Protein AF-0000000078279449 (afdb_homodimer)

Structure (mmCIF, N/CA/C/O backbone):
data_AF-0000000078279449-model_v1
#
loop_
_entity.id
_entity.type
_entity.pdbx_description
1 polymer EVM019
#
loop_
_atom_site.group_PDB
_atom_site.id
_atom_site.type_symbol
_atom_site.label_atom_id
_atom_site.label_alt_id
_atom_site.label_comp_id
_atom_site.label_asym_id
_atom_site.label_entity_id
_atom_site.label_seq_id
_atom_site.pdbx_PDB_ins_code
_atom_site.Cartn_x
_atom_site.Cartn_y
_atom_site.Cartn_z
_atom_site.occupancy
_atom_site.B_iso_or_equiv
_atom_site.auth_seq_id
_atom_site.auth_comp_id
_atom_site.auth_asym_id
_atom_site.auth_atom_id
_atom_site.pdbx_PDB_model_num
ATOM 1 N N . MET A 1 1 ? -9.594 6.34 3.16 1 90.38 1 MET A N 1
ATOM 2 C CA . MET A 1 1 ? -8.469 7.188 3.531 1 90.38 1 MET A CA 1
ATOM 3 C C . MET A 1 1 ? -7.152 6.426 3.408 1 90.38 1 MET A C 1
ATOM 5 O O . MET A 1 1 ? -6.234 6.867 2.717 1 90.38 1 MET A O 1
ATOM 9 N N . ARG A 1 2 ? -7.039 5.145 3.857 1 94.5 2 ARG A N 1
ATOM 10 C CA . ARG A 1 2 ? -5.801 4.371 3.816 1 94.5 2 ARG A CA 1
ATOM 11 C C . ARG A 1 2 ? -5.328 4.176 2.381 1 94.5 2 ARG A C 1
ATOM 13 O O . ARG A 1 2 ? -4.18 4.484 2.053 1 94.5 2 ARG A O 1
ATOM 20 N N . THR A 1 3 ? -6.227 3.746 1.531 1 95.19 3 THR A N 1
ATOM 21 C CA . THR A 1 3 ? -5.902 3.471 0.136 1 95.19 3 THR A CA 1
ATOM 22 C C . THR A 1 3 ? -5.41 4.734 -0.566 1 95.19 3 THR A C 1
ATOM 24 O O . THR A 1 3 ? -4.406 4.703 -1.278 1 95.19 3 THR A O 1
ATOM 27 N N . LEU A 1 4 ? -6.082 5.789 -0.316 1 95.06 4 LEU A N 1
ATOM 28 C CA . LEU A 1 4 ? -5.695 7.062 -0.913 1 95.06 4 LEU A CA 1
ATOM 29 C C . LEU A 1 4 ? -4.289 7.465 -0.479 1 95.06 4 LEU A C 1
ATOM 31 O O . LEU A 1 4 ? -3.467 7.855 -1.311 1 95.06 4 LEU A O 1
ATOM 35 N N . LEU A 1 5 ? -4.016 7.352 0.776 1 97.44 5 LEU A N 1
ATOM 36 C CA . LEU A 1 5 ? -2.723 7.766 1.312 1 97.44 5 LEU A CA 1
ATOM 37 C C . LEU A 1 5 ? -1.608 6.859 0.799 1 97.44 5 LEU A C 1
ATOM 39 O O . LEU A 1 5 ? -0.512 7.328 0.488 1 97.44 5 LEU A O 1
ATOM 43 N N . ILE A 1 6 ? -1.837 5.551 0.726 1 97.94 6 ILE A N 1
ATOM 44 C CA . ILE A 1 6 ? -0.864 4.617 0.17 1 97.94 6 ILE A CA 1
ATOM 45 C C . ILE A 1 6 ? -0.52 5.02 -1.262 1 97.94 6 ILE A C 1
ATOM 47 O O . ILE A 1 6 ? 0.655 5.172 -1.605 1 97.94 6 ILE A O 1
ATOM 51 N N . ARG A 1 7 ? -1.502 5.22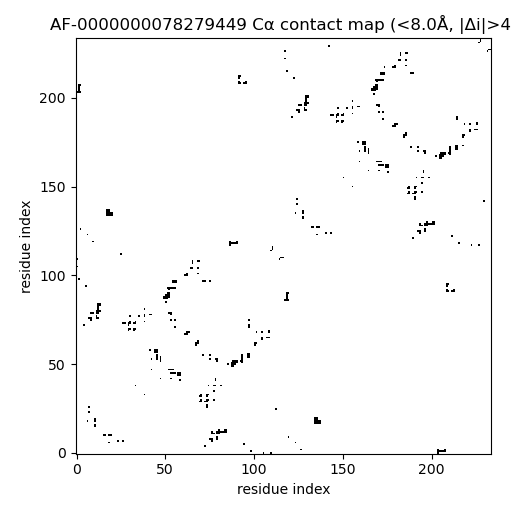7 -2.068 1 96.88 7 ARG A N 1
ATOM 52 C CA . ARG A 1 7 ? -1.299 5.594 -3.465 1 96.88 7 ARG A CA 1
ATOM 53 C C . ARG A 1 7 ? -0.534 6.91 -3.578 1 96.88 7 ARG A C 1
ATOM 55 O O . ARG A 1 7 ? 0.376 7.035 -4.398 1 96.88 7 ARG A O 1
ATOM 62 N N . TYR A 1 8 ? -0.917 7.805 -2.746 1 97.75 8 TYR A N 1
ATOM 63 C CA . TYR A 1 8 ? -0.297 9.125 -2.768 1 97.75 8 TYR A CA 1
ATOM 64 C C . TYR A 1 8 ? 1.189 9.031 -2.441 1 97.75 8 TYR A C 1
ATOM 66 O O . TYR A 1 8 ? 2.025 9.578 -3.168 1 97.75 8 TYR A O 1
ATOM 74 N N . ILE A 1 9 ? 1.533 8.336 -1.396 1 98.25 9 ILE A N 1
ATOM 75 C CA . ILE A 1 9 ? 2.916 8.266 -0.938 1 98.25 9 ILE A CA 1
ATOM 76 C C . ILE A 1 9 ? 3.756 7.496 -1.956 1 98.25 9 ILE A C 1
ATOM 78 O O . ILE A 1 9 ? 4.891 7.883 -2.252 1 98.25 9 ILE A O 1
ATOM 82 N N . LEU A 1 10 ? 3.246 6.426 -2.508 1 97.56 10 LEU A N 1
ATOM 83 C CA . LEU A 1 10 ? 3.951 5.688 -3.551 1 97.56 10 LEU A CA 1
ATOM 84 C C . LEU A 1 10 ? 4.164 6.559 -4.785 1 97.56 10 LEU A C 1
ATOM 86 O O . LEU A 1 10 ? 5.227 6.508 -5.41 1 97.56 10 LEU A O 1
ATOM 90 N N . TRP A 1 11 ? 3.166 7.297 -5.105 1 96.69 11 TRP A N 1
ATOM 91 C CA . TRP A 1 11 ? 3.297 8.203 -6.242 1 96.69 11 TRP A CA 1
ATOM 92 C C . TRP A 1 11 ? 4.355 9.266 -5.969 1 96.69 11 TRP A C 1
ATOM 94 O O . TRP A 1 11 ? 5.137 9.609 -6.859 1 96.69 11 TRP A O 1
ATOM 104 N N . ARG A 1 12 ? 4.328 9.812 -4.793 1 97 12 ARG A N 1
ATOM 105 C CA . ARG A 1 12 ? 5.355 10.789 -4.453 1 97 12 ARG A CA 1
ATOM 106 C C . ARG A 1 12 ? 6.75 10.18 -4.555 1 97 12 ARG A C 1
ATOM 108 O O . ARG A 1 12 ? 7.719 10.883 -4.852 1 97 12 ARG A O 1
ATOM 115 N N . ASN A 1 13 ? 6.855 8.992 -4.297 1 97.12 13 ASN A N 1
ATOM 116 C CA . ASN A 1 13 ? 8.133 8.281 -4.316 1 97.12 13 ASN A CA 1
ATOM 117 C C . ASN A 1 13 ? 8.672 8.141 -5.734 1 97.12 13 ASN A C 1
ATOM 119 O O . ASN A 1 13 ? 9.859 8.367 -5.973 1 97.12 13 ASN A O 1
ATOM 123 N N . ASP A 1 14 ? 7.871 7.73 -6.629 1 93.94 14 ASP A N 1
ATOM 124 C CA . ASP A 1 14 ? 8.43 7.387 -7.93 1 93.94 14 ASP A CA 1
ATOM 125 C C . ASP A 1 14 ? 8.016 8.398 -8.992 1 93.94 14 ASP A C 1
ATOM 127 O O . ASP A 1 14 ? 8.602 8.453 -10.078 1 93.94 14 ASP A O 1
ATOM 131 N N . GLY A 1 15 ? 6.992 9.172 -8.75 1 91.62 15 GLY A N 1
ATOM 132 C CA . GLY A 1 15 ? 6.594 10.258 -9.633 1 91.62 15 GLY A CA 1
ATOM 133 C C . GLY A 1 15 ? 5.965 9.781 -10.93 1 91.62 15 GLY A C 1
ATOM 134 O O . GLY A 1 15 ? 5.961 10.508 -11.922 1 91.62 15 GLY A O 1
ATOM 135 N N . ASP A 1 16 ? 5.574 8.617 -11.031 1 91.12 16 ASP A N 1
ATOM 136 C CA . ASP A 1 16 ? 4.98 8.07 -12.25 1 91.12 16 ASP A CA 1
ATOM 137 C C . ASP A 1 16 ? 3.623 8.711 -12.531 1 91.12 16 ASP A C 1
ATOM 139 O O . ASP A 1 16 ? 2.658 8.484 -11.797 1 91.12 16 ASP A O 1
ATOM 143 N N . PRO A 1 17 ? 3.525 9.414 -13.562 1 91 17 PRO A N 1
ATOM 144 C CA . PRO A 1 17 ? 2.303 10.172 -13.836 1 91 17 PRO A CA 1
ATOM 145 C C . PRO A 1 17 ? 1.102 9.273 -14.117 1 91 17 PRO A C 1
ATOM 147 O O . PRO A 1 17 ? -0.045 9.711 -13.992 1 91 17 PRO A O 1
ATOM 150 N N . SER A 1 18 ? 1.346 8.062 -14.516 1 89.19 18 SER A N 1
ATOM 151 C CA . SER A 1 18 ? 0.252 7.152 -14.844 1 89.19 18 SER A CA 1
ATOM 152 C C . SER A 1 18 ? -0.613 6.867 -13.617 1 89.19 18 SER A C 1
ATOM 154 O O . SER A 1 18 ? -1.764 6.445 -13.75 1 89.19 18 SER A O 1
ATOM 156 N N . TYR A 1 19 ? -0.067 7.188 -12.469 1 89.75 19 TYR A N 1
ATOM 157 C CA . TYR A 1 19 ? -0.793 6.859 -11.242 1 89.75 19 TYR A CA 1
ATOM 158 C C . TYR A 1 19 ? -1.299 8.125 -10.555 1 89.75 19 TYR A C 1
ATOM 160 O O . TYR A 1 19 ? -1.789 8.07 -9.43 1 89.75 19 TYR A O 1
ATOM 168 N N . TYR A 1 20 ? -1.237 9.211 -11.203 1 90.81 20 TYR A N 1
ATOM 169 C CA . TYR A 1 20 ? -1.671 10.477 -10.617 1 90.81 20 TYR A CA 1
ATOM 170 C C . TYR A 1 20 ? -3.186 10.508 -10.453 1 90.81 20 TYR A C 1
ATOM 172 O O . TYR A 1 20 ? -3.918 9.969 -11.289 1 90.81 20 TYR A O 1
ATOM 180 N N . ASN A 1 21 ? -3.645 11.18 -9.367 1 90.69 21 ASN A N 1
ATOM 181 C CA . ASN A 1 21 ? -5.047 11.422 -9.047 1 90.69 21 ASN A CA 1
ATOM 182 C C . ASN A 1 21 ? -5.262 12.844 -8.531 1 90.69 21 ASN A C 1
ATOM 184 O O . ASN A 1 21 ? -4.445 13.359 -7.762 1 90.69 21 ASN A O 1
ATOM 188 N N . ASP A 1 22 ? -6.398 13.445 -8.906 1 91.06 22 ASP A N 1
ATOM 189 C CA . ASP A 1 22 ? -6.672 14.836 -8.562 1 91.06 22 ASP A CA 1
ATOM 190 C C . ASP A 1 22 ? -6.707 15.031 -7.051 1 91.06 22 ASP A C 1
ATOM 192 O O . ASP A 1 22 ? -6.41 16.109 -6.551 1 91.06 22 ASP A O 1
ATOM 196 N N . ASP A 1 23 ? -7.07 14.047 -6.301 1 91.69 23 ASP A N 1
ATOM 197 C CA . ASP A 1 23 ? -7.102 14.133 -4.844 1 91.69 23 ASP A CA 1
ATOM 198 C C . ASP A 1 23 ? -5.711 14.422 -4.281 1 91.69 23 ASP A C 1
ATOM 200 O O . ASP A 1 23 ? -5.578 14.93 -3.162 1 91.69 23 ASP A O 1
ATOM 204 N N . PHE A 1 24 ? -4.672 14.062 -5.047 1 96.56 24 PHE A N 1
ATOM 205 C CA . PHE A 1 24 ? -3.301 14.258 -4.586 1 96.56 24 PHE A CA 1
ATOM 206 C C . PHE A 1 24 ? -2.994 15.742 -4.414 1 96.56 24 PHE A C 1
ATOM 208 O O . PHE A 1 24 ? -2.148 16.109 -3.6 1 96.56 24 PHE A O 1
ATOM 215 N N . LYS A 1 25 ? -3.703 16.5 -5.215 1 96.12 25 LYS A N 1
ATOM 216 C CA . LYS A 1 25 ? -3.494 17.938 -5.113 1 96.12 25 LYS A CA 1
ATOM 217 C C . LYS A 1 25 ? -3.787 18.438 -3.701 1 96.12 25 LYS A C 1
ATOM 219 O O . LYS A 1 25 ? -3.059 19.281 -3.17 1 96.12 25 LYS A O 1
ATOM 224 N N . LYS A 1 26 ? -4.824 17.984 -3.129 1 96.19 26 LYS A N 1
ATOM 225 C CA . LYS A 1 26 ? -5.18 18.359 -1.767 1 96.19 26 LYS A CA 1
ATOM 226 C C . LYS A 1 26 ? -4.113 17.922 -0.771 1 96.19 26 LYS A C 1
ATOM 228 O O . LYS A 1 26 ? -3.754 18.672 0.139 1 96.19 26 LYS A O 1
ATOM 233 N N . LEU A 1 27 ? -3.631 16.719 -0.952 1 97.81 27 LEU A N 1
ATOM 234 C CA . LEU A 1 27 ? -2.623 16.188 -0.047 1 97.81 27 LEU A CA 1
ATOM 235 C C . LEU A 1 27 ? -1.296 16.922 -0.207 1 97.81 27 LEU A C 1
ATOM 237 O O . LEU A 1 27 ? -0.566 17.109 0.768 1 97.81 27 LEU A O 1
ATOM 241 N N . MET A 1 28 ? -1.026 17.375 -1.384 1 97.62 28 MET A N 1
ATOM 242 C CA . MET A 1 28 ? 0.213 18.094 -1.663 1 97.62 28 MET A CA 1
ATOM 243 C C . MET A 1 28 ? 0.252 19.422 -0.91 1 97.62 28 MET A C 1
ATOM 245 O O . MET A 1 28 ? 1.329 19.938 -0.627 1 97.62 28 MET A O 1
ATOM 249 N N . LEU A 1 29 ? -0.899 19.922 -0.589 1 97.56 29 LEU A N 1
ATOM 250 C CA . LEU A 1 29 ? -0.955 21.172 0.172 1 97.56 29 LEU A CA 1
ATOM 251 C C . LEU A 1 29 ? -0.352 20.984 1.561 1 97.56 29 LEU A C 1
ATOM 253 O O . LEU A 1 29 ? 0.105 21.953 2.176 1 97.56 29 LEU A O 1
ATOM 257 N N . PHE A 1 30 ? -0.335 19.812 2.098 1 97.88 30 PHE A N 1
ATOM 258 C CA . PHE A 1 30 ? 0.238 19.531 3.408 1 97.88 30 PHE A CA 1
ATOM 259 C C . PHE A 1 30 ? 1.737 19.797 3.414 1 97.88 30 PHE A C 1
ATOM 261 O O . PHE A 1 30 ? 2.346 19.938 4.477 1 97.88 30 PHE A O 1
ATOM 268 N N . ASP A 1 31 ? 2.391 19.844 2.262 1 97 31 ASP A N 1
ATOM 269 C CA . ASP A 1 31 ? 3.834 20.031 2.16 1 97 31 ASP A CA 1
ATOM 270 C C . ASP A 1 31 ? 4.27 21.312 2.859 1 97 31 ASP A C 1
ATOM 272 O O . ASP A 1 31 ? 5.418 21.438 3.299 1 97 31 ASP A O 1
ATOM 276 N N . GLU A 1 32 ? 3.389 22.203 2.895 1 96.56 32 GLU A N 1
ATOM 277 C CA . GLU A 1 32 ? 3.717 23.484 3.5 1 96.56 32 GLU A CA 1
ATOM 278 C C . GLU A 1 32 ? 3.971 23.344 4.996 1 96.56 32 GLU A C 1
ATOM 280 O O . GLU A 1 32 ? 4.594 24.219 5.613 1 96.56 32 GLU A O 1
ATOM 285 N N . LEU A 1 33 ? 3.5 22.312 5.594 1 96.19 33 LEU A N 1
ATOM 286 C CA . LEU A 1 33 ? 3.627 22.094 7.031 1 96.19 33 LEU A CA 1
ATOM 287 C C . LEU A 1 33 ? 5.023 21.594 7.383 1 96.19 33 LEU A C 1
ATOM 289 O O . LEU A 1 33 ? 5.395 21.547 8.555 1 96.19 33 LEU A O 1
ATOM 293 N N . VAL A 1 34 ? 5.777 21.156 6.414 1 95.44 34 VAL A N 1
ATOM 294 C CA . VAL A 1 34 ? 7.117 20.625 6.617 1 95.44 34 VAL A CA 1
ATOM 295 C C . VAL A 1 34 ? 8.109 21.344 5.703 1 95.44 34 VAL A C 1
ATOM 297 O O . VAL A 1 34 ? 7.953 21.328 4.48 1 95.44 34 VAL A O 1
ATOM 300 N N . ASP A 1 35 ? 9.094 21.828 6.312 1 92.31 35 ASP A N 1
ATOM 301 C CA . ASP A 1 35 ? 10.109 22.531 5.531 1 92.31 35 ASP A CA 1
ATOM 302 C C . ASP A 1 35 ? 10.984 21.547 4.758 1 92.31 35 ASP A C 1
ATOM 304 O O . ASP A 1 35 ? 11.477 20.578 5.328 1 92.31 35 ASP A O 1
ATOM 308 N N . ASP A 1 36 ? 11.242 21.797 3.492 1 86.06 36 ASP A N 1
ATOM 309 C CA . ASP A 1 36 ? 12.031 20.906 2.637 1 86.06 36 ASP A CA 1
ATOM 310 C C . ASP A 1 36 ? 13.469 20.797 3.145 1 86.06 36 ASP A C 1
ATOM 312 O O . ASP A 1 36 ? 14.102 19.75 3.006 1 86.06 36 ASP A O 1
ATOM 316 N N . ASP A 1 37 ? 13.961 21.797 3.693 1 85.38 37 ASP A N 1
ATOM 317 C CA . ASP A 1 37 ? 15.336 21.812 4.188 1 85.38 37 ASP A CA 1
ATOM 318 C C . ASP A 1 37 ? 15.5 20.859 5.375 1 85.38 37 ASP A C 1
ATOM 320 O O . ASP A 1 37 ? 16.625 20.453 5.703 1 85.38 37 ASP A O 1
ATOM 324 N N . ASP A 1 38 ? 14.367 20.516 5.863 1 88.94 38 ASP A N 1
ATOM 325 C CA . ASP A 1 38 ? 14.422 19.688 7.07 1 88.94 38 ASP A CA 1
ATOM 326 C C . ASP A 1 38 ? 14.336 18.203 6.727 1 88.94 38 ASP A C 1
ATOM 328 O O . ASP A 1 38 ? 14.539 17.344 7.59 1 88.94 38 ASP A O 1
ATOM 332 N N . VAL A 1 39 ? 14.031 17.906 5.484 1 89.44 39 VAL A N 1
ATOM 333 C CA . VAL A 1 39 ? 13.75 16.516 5.117 1 89.44 39 VAL A CA 1
ATOM 334 C C . VAL A 1 39 ? 15 15.672 5.328 1 89.44 39 VAL A C 1
ATOM 336 O O . VAL A 1 39 ? 14.914 14.562 5.863 1 89.44 39 VAL A O 1
ATOM 339 N N . TYR A 1 40 ? 16.172 16.219 4.992 1 89.19 40 TYR A N 1
ATOM 340 C CA . TYR A 1 40 ? 17.422 15.5 5.195 1 89.19 40 TYR A CA 1
ATOM 341 C C . TYR A 1 40 ? 17.656 15.211 6.676 1 89.19 40 TYR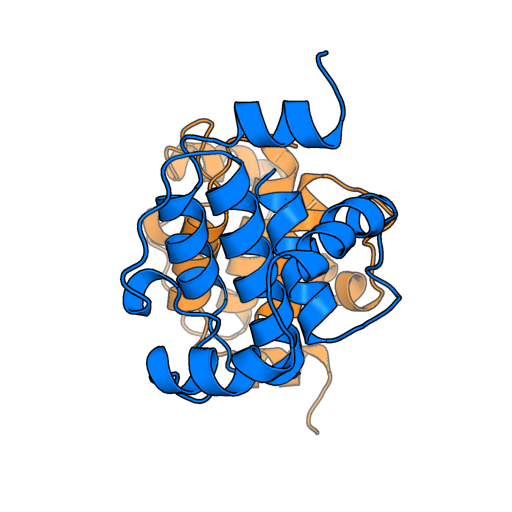 A C 1
ATOM 343 O O . TYR A 1 40 ? 18.078 14.117 7.043 1 89.19 40 TYR A O 1
ATOM 351 N N . THR A 1 41 ? 17.375 16.219 7.465 1 92.31 41 THR A N 1
ATOM 352 C CA . THR A 1 41 ? 17.516 16.047 8.906 1 92.31 41 THR A CA 1
ATOM 353 C C . THR A 1 41 ? 16.547 14.977 9.414 1 92.31 41 THR A C 1
ATOM 355 O O . THR A 1 41 ? 16.922 14.164 10.266 1 92.31 41 THR A O 1
ATOM 358 N N . LEU A 1 42 ? 15.336 14.953 8.961 1 92.44 42 LEU A N 1
ATOM 359 C CA . LEU A 1 42 ? 14.336 13.969 9.359 1 92.44 42 LEU A CA 1
ATOM 360 C C . LEU A 1 42 ? 14.781 12.562 8.977 1 92.44 42 LEU A C 1
ATOM 362 O O . LEU A 1 42 ? 14.633 11.625 9.766 1 92.44 42 LEU A O 1
ATOM 366 N N . ILE A 1 43 ? 15.336 12.398 7.809 1 92.69 43 ILE A N 1
ATOM 367 C CA . ILE A 1 43 ? 15.82 11.102 7.34 1 92.69 43 ILE A CA 1
ATOM 368 C C . ILE A 1 43 ? 16.922 10.602 8.266 1 92.69 43 ILE A C 1
ATOM 370 O O . ILE A 1 43 ? 16.938 9.43 8.656 1 92.69 43 ILE A O 1
ATOM 374 N N . LYS A 1 44 ? 17.844 11.5 8.602 1 92.06 44 LYS A N 1
ATOM 375 C CA . LYS A 1 44 ? 18.938 11.141 9.516 1 92.06 44 LYS A CA 1
ATOM 376 C C . LYS A 1 44 ? 18.391 10.727 10.875 1 92.06 44 LYS A C 1
ATOM 378 O O . LYS A 1 44 ? 18.859 9.758 11.469 1 92.06 44 LYS A O 1
ATOM 383 N N . LYS A 1 45 ? 17.453 11.367 11.32 1 93.69 45 LYS A N 1
ATOM 384 C CA . LYS A 1 45 ? 16.844 11.086 12.625 1 93.69 45 LYS A CA 1
ATOM 385 C C . LYS A 1 45 ? 16.156 9.719 12.625 1 93.69 45 LYS A C 1
ATOM 387 O O . LYS A 1 45 ? 16.125 9.039 13.648 1 93.69 45 LYS A O 1
ATOM 392 N N . MET A 1 46 ? 15.617 9.328 11.516 1 94.25 46 MET A N 1
ATOM 393 C CA . MET A 1 46 ? 14.891 8.07 11.422 1 94.25 46 MET A CA 1
ATOM 394 C C . MET A 1 46 ? 15.852 6.895 11.297 1 94.25 46 MET A C 1
ATOM 396 O O . MET A 1 46 ? 15.445 5.738 11.422 1 94.25 46 MET A O 1
ATOM 400 N N . ARG A 1 47 ? 17.141 7.16 11.016 1 93.44 47 ARG A N 1
ATOM 401 C CA . ARG A 1 47 ? 18.156 6.121 10.898 1 93.44 47 ARG A CA 1
ATOM 402 C C . ARG A 1 47 ? 17.703 5.016 9.953 1 93.44 47 ARG A C 1
ATOM 404 O O . ARG A 1 47 ? 17.734 3.834 10.312 1 93.44 47 ARG A O 1
ATOM 411 N N . MET A 1 48 ? 17.234 5.434 8.82 1 90.5 48 MET A N 1
ATOM 412 C CA . MET A 1 48 ? 16.672 4.527 7.82 1 90.5 48 MET A CA 1
ATOM 413 C C . MET A 1 48 ? 17.781 3.76 7.105 1 90.5 48 MET A C 1
ATOM 415 O O . MET A 1 48 ? 18.844 4.309 6.836 1 90.5 48 MET A O 1
ATOM 419 N N . THR A 1 49 ? 17.594 2.498 6.832 1 90.75 49 THR A N 1
ATOM 420 C CA . THR A 1 49 ? 18.422 1.757 5.883 1 90.75 49 THR A CA 1
ATOM 421 C C . THR A 1 49 ? 17.859 1.876 4.469 1 90.75 49 THR A C 1
ATOM 423 O O . THR A 1 49 ? 16.828 2.523 4.258 1 90.75 49 THR A O 1
ATOM 426 N N . LEU A 1 50 ? 18.453 1.236 3.467 1 86.94 50 LEU A N 1
ATOM 427 C CA . LEU A 1 50 ? 18.062 1.347 2.068 1 86.94 50 LEU A CA 1
ATOM 428 C C . LEU A 1 50 ? 16.703 0.679 1.833 1 86.94 50 LEU A C 1
ATOM 430 O O . LEU A 1 50 ? 15.984 1.041 0.903 1 86.94 50 LEU A O 1
ATOM 434 N N . SER A 1 51 ? 16.406 -0.238 2.705 1 91.38 51 SER A N 1
ATOM 435 C CA . SER A 1 51 ? 15.18 -0.999 2.484 1 91.38 51 SER A CA 1
ATOM 436 C C . SER A 1 51 ? 14.023 -0.429 3.295 1 91.38 51 SER A C 1
ATOM 438 O O . SER A 1 51 ? 12.906 -0.952 3.246 1 91.38 51 SER A O 1
ATOM 440 N N . ASP A 1 52 ? 14.344 0.611 4.004 1 93.75 52 ASP A N 1
ATOM 441 C CA . ASP A 1 52 ? 13.297 1.198 4.84 1 93.75 52 ASP A CA 1
ATOM 442 C C . ASP A 1 52 ? 12.57 2.316 4.098 1 93.75 52 ASP A C 1
ATOM 444 O O . ASP A 1 52 ? 13.188 3.09 3.365 1 93.75 52 ASP A O 1
ATOM 448 N N . GLY A 1 53 ? 11.234 2.32 4.234 1 94.75 53 GLY A N 1
ATOM 449 C CA . GLY A 1 53 ? 10.508 3.557 3.998 1 94.75 53 GLY A CA 1
ATOM 450 C C . GLY A 1 53 ? 10.539 4.5 5.188 1 94.75 53 GLY A C 1
ATOM 451 O O . GLY A 1 53 ? 11.375 4.352 6.086 1 94.75 53 GLY A O 1
ATOM 452 N N . PRO A 1 54 ? 9.68 5.504 5.152 1 96.25 54 PRO A N 1
ATOM 453 C CA . PRO A 1 54 ? 9.602 6.434 6.281 1 96.25 54 PRO A CA 1
ATOM 454 C C . PRO A 1 54 ? 9.25 5.738 7.594 1 96.25 54 PRO A C 1
ATOM 456 O O . PRO A 1 54 ? 8.211 5.078 7.684 1 96.25 54 PRO A O 1
ATOM 459 N N . LEU A 1 55 ? 10.102 5.875 8.531 1 97.19 55 LEU A N 1
ATOM 460 C CA . LEU A 1 55 ? 9.906 5.293 9.859 1 97.19 55 LEU A CA 1
ATOM 461 C C . LEU A 1 55 ? 9.531 6.367 10.875 1 97.19 55 LEU A C 1
ATOM 463 O O . LEU A 1 55 ? 10.32 6.68 11.766 1 97.19 55 LEU A O 1
ATOM 467 N N . LEU A 1 56 ? 8.32 6.793 10.859 1 97.12 56 LEU A N 1
ATOM 468 C CA . LEU A 1 56 ? 7.848 7.973 11.578 1 97.12 56 LEU A CA 1
ATOM 469 C C . LEU A 1 56 ? 7.926 7.762 13.086 1 97.12 56 LEU A C 1
ATOM 471 O O . LEU A 1 56 ? 8.008 8.727 13.852 1 97.12 56 LEU A O 1
ATOM 475 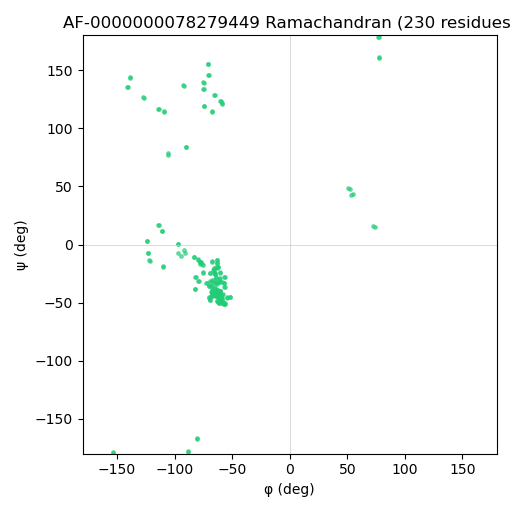N N . ASP A 1 57 ? 7.773 6.551 13.5 1 95.06 57 ASP A N 1
ATOM 476 C CA . ASP A 1 57 ? 7.773 6.262 14.93 1 95.06 57 ASP A CA 1
ATOM 477 C C . ASP A 1 57 ? 9.117 6.625 15.562 1 95.06 57 ASP A C 1
ATOM 479 O O . ASP A 1 57 ? 9.203 6.789 16.781 1 95.06 57 ASP A O 1
ATOM 483 N N . ARG A 1 58 ? 10.141 6.75 14.805 1 95.81 58 ARG A N 1
ATOM 484 C CA . ARG A 1 58 ? 11.477 7.055 15.312 1 95.81 58 ARG A CA 1
ATOM 485 C C . ARG A 1 58 ? 11.648 8.555 15.523 1 95.81 58 ARG A C 1
ATOM 487 O O . ARG A 1 58 ? 12.656 8.992 16.094 1 95.81 58 ARG A O 1
ATOM 494 N N . LEU A 1 59 ? 10.734 9.336 15.055 1 95.06 59 LEU A N 1
ATOM 495 C CA . LEU A 1 59 ? 10.789 10.781 15.242 1 95.06 59 LEU A CA 1
ATOM 496 C C . LEU A 1 59 ? 10.352 11.164 16.656 1 95.06 59 LEU A C 1
ATOM 498 O O . LEU A 1 59 ? 10.586 12.289 17.094 1 95.06 59 LEU A O 1
ATOM 502 N N . ASN A 1 60 ? 9.711 10.289 17.344 1 92.62 60 ASN A N 1
ATOM 503 C CA . ASN A 1 60 ? 9.219 10.523 18.703 1 92.62 60 ASN A CA 1
ATOM 504 C C . ASN A 1 60 ? 8.336 11.766 18.766 1 92.62 60 ASN A C 1
ATOM 506 O O . ASN A 1 60 ? 8.531 12.625 19.625 1 92.62 60 ASN A O 1
ATOM 510 N N . GLN A 1 61 ? 7.492 11.938 17.844 1 92.38 61 GLN A N 1
ATOM 511 C CA . GLN A 1 61 ? 6.523 13.031 17.797 1 92.38 61 GLN A CA 1
ATOM 512 C C . GLN A 1 61 ? 5.098 12.508 17.922 1 92.38 61 GLN A C 1
ATOM 514 O O . GLN A 1 61 ? 4.629 11.75 17.062 1 92.38 61 GLN A O 1
ATOM 519 N N . PRO A 1 62 ? 4.469 12.898 18.969 1 94.25 62 PRO A N 1
ATOM 520 C CA . PRO A 1 62 ? 3.094 12.422 19.141 1 94.25 62 PRO A CA 1
ATOM 521 C C . PRO A 1 62 ? 2.119 13.055 18.156 1 94.25 62 PRO A C 1
ATOM 523 O O . PRO A 1 62 ? 2.395 14.125 17.609 1 94.25 62 PRO A O 1
ATOM 526 N N . VAL A 1 63 ? 1.016 12.422 17.844 1 97.69 63 VAL A N 1
ATOM 527 C CA . VAL A 1 63 ? -0.08 12.93 17.016 1 97.69 63 VAL A CA 1
ATOM 528 C C . VAL A 1 63 ? -1.3 13.195 17.906 1 97.69 63 VAL A C 1
ATOM 530 O O . VAL A 1 63 ? -1.918 12.258 18.406 1 97.69 63 VAL A O 1
ATOM 533 N N . ASN A 1 64 ? -1.663 14.469 18 1 97.38 64 ASN A N 1
ATOM 534 C CA . ASN A 1 64 ? -2.707 14.82 18.969 1 97.38 64 ASN A CA 1
ATOM 535 C C . ASN A 1 64 ? -3.889 15.5 18.281 1 97.38 64 ASN A C 1
ATOM 537 O O . ASN A 1 64 ? -4.926 15.727 18.906 1 97.38 64 ASN A O 1
ATOM 541 N N . ASN A 1 65 ? -3.762 15.906 17.125 1 97.19 65 ASN A N 1
ATOM 542 C CA . ASN A 1 65 ? -4.82 16.594 16.391 1 97.19 65 ASN A CA 1
ATOM 543 C C . ASN A 1 65 ? -4.664 16.406 14.891 1 97.19 65 ASN A C 1
ATOM 545 O O . ASN A 1 65 ? -3.729 15.75 14.43 1 97.19 65 ASN A O 1
ATOM 549 N N . VAL A 1 66 ? -5.527 16.984 14.109 1 97.44 66 VAL A N 1
ATOM 550 C CA . VAL A 1 66 ? -5.578 16.797 12.664 1 97.44 66 VAL A CA 1
ATOM 551 C C . VAL A 1 66 ? -4.371 17.453 12.008 1 97.44 66 VAL A C 1
ATOM 553 O O . VAL A 1 66 ? -3.848 16.969 11.008 1 97.44 66 VAL A O 1
ATOM 556 N N . GLU A 1 67 ? -3.971 18.547 12.562 1 97.12 67 GLU A N 1
ATOM 557 C CA . GLU A 1 67 ? -2.791 19.219 12.016 1 97.12 67 GLU A CA 1
ATOM 558 C C . GLU A 1 67 ? -1.556 18.328 12.133 1 97.12 67 GLU A C 1
ATOM 560 O O . GLU A 1 67 ? -0.735 18.281 11.211 1 97.12 67 GLU A O 1
ATOM 565 N N . ASP A 1 68 ? -1.42 17.641 13.195 1 97.62 68 ASP A N 1
ATOM 566 C CA . ASP A 1 68 ? -0.338 16.688 13.383 1 97.62 68 ASP A CA 1
ATOM 567 C C . ASP A 1 68 ? -0.422 15.562 12.352 1 97.62 68 ASP A C 1
ATOM 569 O O . ASP A 1 68 ? 0.602 15.102 11.836 1 97.62 68 ASP A O 1
ATOM 573 N N . VAL A 1 69 ? -1.655 15.094 12.094 1 98.31 69 VAL A N 1
ATOM 574 C CA . VAL A 1 69 ? -1.896 14.055 11.094 1 98.31 69 VAL A CA 1
ATOM 575 C C . VAL A 1 69 ? -1.385 14.516 9.734 1 98.31 69 VAL A C 1
ATOM 577 O O . VAL A 1 69 ? -0.626 13.805 9.07 1 98.31 69 VAL A O 1
ATOM 580 N N . LYS A 1 70 ? -1.76 15.672 9.391 1 98.38 70 LYS A N 1
ATOM 581 C CA . LYS A 1 70 ? -1.349 16.234 8.109 1 98.38 70 LYS A CA 1
ATOM 582 C C . LYS A 1 70 ? 0.171 16.344 8.016 1 98.38 70 LYS A C 1
ATOM 584 O O . LYS A 1 70 ? 0.757 16.047 6.973 1 98.38 70 LYS A O 1
ATOM 589 N N . ARG A 1 71 ? 0.744 16.734 9.07 1 97.81 71 ARG A N 1
ATOM 590 C CA . ARG A 1 71 ? 2.197 16.844 9.117 1 97.81 71 ARG A CA 1
ATOM 591 C C . ARG A 1 71 ? 2.861 15.484 8.938 1 97.81 71 ARG A C 1
ATOM 593 O O . ARG A 1 71 ? 3.84 15.359 8.195 1 97.81 71 ARG A O 1
ATOM 600 N N . MET A 1 72 ? 2.35 14.43 9.586 1 98.19 72 MET A N 1
ATOM 601 C CA . MET A 1 72 ? 2.914 13.086 9.445 1 98.19 72 MET A CA 1
ATOM 602 C C . MET A 1 72 ? 2.801 12.594 8.008 1 98.19 72 MET A C 1
ATOM 604 O O . MET A 1 72 ? 3.721 11.961 7.488 1 98.19 72 MET A O 1
ATOM 608 N N . ILE A 1 73 ? 1.687 12.875 7.363 1 98.44 73 ILE A N 1
ATOM 609 C CA . ILE A 1 73 ? 1.499 12.5 5.969 1 98.44 73 ILE A CA 1
ATOM 610 C C . ILE A 1 73 ? 2.496 13.258 5.09 1 98.44 73 ILE A C 1
ATOM 612 O O . ILE A 1 73 ? 3.135 12.664 4.215 1 98.44 73 ILE A O 1
ATOM 616 N N . ALA A 1 74 ? 2.662 14.539 5.352 1 98.31 74 ALA A N 1
ATOM 617 C CA . ALA A 1 74 ? 3.607 15.359 4.602 1 98.31 74 ALA A CA 1
ATOM 618 C C . ALA A 1 74 ? 5.031 14.844 4.758 1 98.31 74 ALA A C 1
ATOM 620 O O . ALA A 1 74 ? 5.773 14.734 3.779 1 98.31 74 ALA A O 1
ATOM 621 N N . ILE A 1 75 ? 5.406 14.578 5.977 1 97.94 75 ILE A N 1
ATOM 622 C CA . ILE A 1 75 ? 6.746 14.047 6.223 1 97.94 75 ILE A CA 1
ATOM 623 C C . ILE A 1 75 ? 6.934 12.742 5.457 1 97.94 75 ILE A C 1
ATOM 625 O O . ILE A 1 75 ? 7.941 12.562 4.766 1 97.94 75 ILE A O 1
ATOM 629 N N . SER A 1 76 ? 5.996 11.781 5.578 1 98.12 76 SER A N 1
ATOM 630 C CA . SER A 1 76 ? 6.078 10.5 4.883 1 98.12 76 SER A CA 1
ATOM 631 C C . SER A 1 76 ? 6.246 10.703 3.379 1 98.12 76 SER A C 1
ATOM 633 O O . SER A 1 76 ? 7.09 10.055 2.754 1 98.12 76 SER A O 1
ATOM 635 N N . ALA A 1 77 ? 5.461 11.594 2.834 1 97.94 77 ALA A N 1
ATOM 636 C CA . ALA A 1 77 ? 5.469 11.828 1.393 1 97.94 77 ALA A CA 1
ATOM 637 C C . ALA A 1 77 ? 6.781 12.461 0.948 1 97.94 77 ALA A C 1
ATOM 639 O O . ALA A 1 77 ? 7.355 12.07 -0.071 1 97.94 77 ALA A O 1
ATOM 640 N N . LYS A 1 78 ? 7.25 13.406 1.635 1 97.19 78 LYS A N 1
ATOM 641 C CA . LYS A 1 78 ? 8.492 14.086 1.28 1 97.19 78 LYS A CA 1
ATOM 642 C C . LYS A 1 78 ? 9.695 13.164 1.436 1 97.19 78 LYS A C 1
ATOM 644 O O . LYS A 1 78 ? 10.594 13.164 0.598 1 97.19 78 LYS A O 1
ATOM 649 N N . VAL A 1 79 ? 9.719 12.438 2.494 1 96.69 79 VAL A N 1
ATOM 650 C CA . VAL A 1 79 ? 10.789 11.469 2.682 1 96.69 79 VAL A CA 1
ATOM 651 C C . VAL A 1 79 ? 10.758 10.43 1.556 1 96.69 79 VAL A C 1
ATOM 653 O O . VAL A 1 79 ? 11.797 10.078 1 1 96.69 79 VAL A O 1
ATOM 656 N N . ALA A 1 80 ? 9.555 9.891 1.268 1 96.62 80 ALA A N 1
ATOM 657 C CA . ALA A 1 80 ? 9.406 8.953 0.159 1 96.62 80 ALA A CA 1
ATOM 658 C C . ALA A 1 80 ? 9.992 9.523 -1.129 1 96.62 80 ALA A C 1
ATOM 660 O O . ALA A 1 80 ? 10.695 8.828 -1.866 1 96.62 80 ALA A O 1
ATOM 661 N N . ARG A 1 81 ? 9.719 10.742 -1.415 1 95.69 81 ARG A N 1
ATOM 662 C CA . ARG A 1 81 ? 10.234 11.422 -2.598 1 95.69 81 ARG A CA 1
ATOM 663 C C . ARG A 1 81 ? 11.758 11.461 -2.578 1 95.69 81 ARG A C 1
ATOM 665 O O . ARG A 1 81 ? 12.406 11.188 -3.592 1 95.69 81 ARG A O 1
ATOM 672 N N . ASP A 1 82 ? 12.305 11.719 -1.492 1 93.31 82 ASP A N 1
ATOM 673 C CA . ASP A 1 82 ? 13.734 11.984 -1.396 1 93.31 82 ASP A CA 1
ATOM 674 C C . ASP A 1 82 ? 14.539 10.68 -1.423 1 93.31 82 ASP A C 1
ATOM 676 O O . ASP A 1 82 ? 15.672 10.656 -1.896 1 93.31 82 ASP A O 1
ATOM 680 N N . ILE A 1 83 ? 14.039 9.648 -0.935 1 92.19 83 ILE A N 1
ATOM 681 C CA . ILE A 1 83 ? 14.781 8.398 -0.963 1 92.19 83 ILE A CA 1
ATOM 682 C C . ILE A 1 83 ? 14.75 7.809 -2.371 1 92.19 83 ILE A C 1
ATOM 684 O O . ILE A 1 83 ? 15.594 6.988 -2.727 1 92.19 83 ILE A O 1
ATOM 688 N N . GLY A 1 84 ? 13.75 8.195 -3.139 1 88.31 84 GLY A N 1
ATOM 689 C CA . GLY A 1 84 ? 13.68 7.781 -4.531 1 88.31 84 GLY A CA 1
ATOM 690 C C . GLY A 1 84 ? 13.227 6.344 -4.707 1 88.31 84 GLY A C 1
ATOM 691 O O . GLY A 1 84 ? 12.977 5.641 -3.725 1 88.31 84 GLY A O 1
ATOM 692 N N . ARG A 1 85 ? 13.141 5.984 -5.93 1 87.25 85 ARG A N 1
ATOM 693 C CA . ARG A 1 85 ? 12.602 4.68 -6.293 1 87.25 85 ARG A CA 1
ATOM 694 C C . ARG A 1 85 ? 13.602 3.568 -5.988 1 87.25 85 ARG A C 1
ATOM 696 O O . ARG A 1 85 ? 14.742 3.609 -6.457 1 87.25 85 ARG A O 1
ATOM 703 N N . ARG A 1 86 ? 13.141 2.676 -5.113 1 86.12 86 ARG A N 1
ATOM 704 C CA . ARG A 1 86 ? 13.914 1.474 -4.805 1 86.12 86 ARG A CA 1
ATOM 705 C C . ARG A 1 86 ? 12.992 0.265 -4.645 1 86.12 86 ARG A C 1
ATOM 707 O O . ARG A 1 86 ? 11.961 0.346 -3.977 1 86.12 86 ARG A O 1
ATOM 714 N N . SER A 1 87 ? 13.391 -0.803 -5.227 1 82.88 87 SER A N 1
ATOM 715 C CA . SER A 1 87 ? 12.547 -1.996 -5.238 1 82.88 87 SER A CA 1
ATOM 716 C C . SER A 1 87 ? 12.57 -2.699 -3.885 1 82.88 87 SER A C 1
ATOM 718 O O . SER A 1 87 ? 11.672 -3.486 -3.576 1 82.88 87 SER A O 1
ATOM 720 N N . GLU A 1 88 ? 13.523 -2.389 -3.088 1 89.19 88 GLU A N 1
ATOM 721 C CA . GLU A 1 88 ? 13.711 -3.145 -1.852 1 89.19 88 GLU A CA 1
ATOM 722 C C . GLU A 1 88 ? 12.945 -2.508 -0.697 1 89.19 88 GLU A C 1
ATOM 724 O O . GLU A 1 88 ? 12.836 -3.096 0.382 1 89.19 88 GLU A O 1
ATOM 729 N N . ILE A 1 89 ? 12.391 -1.364 -0.942 1 94.12 89 ILE A N 1
ATOM 730 C CA . ILE A 1 89 ? 11.734 -0.665 0.154 1 94.12 89 ILE A CA 1
ATOM 731 C C . ILE A 1 89 ? 10.523 -1.473 0.629 1 94.12 89 ILE A C 1
ATOM 733 O O . ILE A 1 89 ? 9.664 -1.846 -0.172 1 94.12 89 ILE A O 1
ATOM 737 N N . ARG A 1 90 ? 10.477 -1.683 1.894 1 95.06 90 ARG A N 1
ATOM 738 C CA . ARG A 1 90 ? 9.375 -2.389 2.537 1 95.06 90 ARG A CA 1
ATOM 739 C C . ARG A 1 90 ? 8.273 -1.42 2.961 1 95.06 90 ARG A C 1
ATOM 741 O O . ARG A 1 90 ? 8.109 -1.143 4.148 1 95.06 90 ARG A O 1
ATOM 748 N N . TRP A 1 91 ? 7.402 -1.062 2.156 1 96.94 91 TRP A N 1
ATOM 749 C CA . TRP A 1 91 ? 6.371 -0.043 2.33 1 96.94 91 TRP A CA 1
ATOM 750 C C . TRP A 1 91 ? 5.344 -0.479 3.371 1 96.94 91 TRP A C 1
ATOM 752 O O . TRP A 1 91 ? 4.781 0.354 4.086 1 96.94 91 TRP A O 1
ATOM 762 N N . GLU A 1 92 ? 5.066 -1.747 3.396 1 96.25 92 GLU A N 1
ATOM 763 C CA . GLU A 1 92 ? 4.062 -2.277 4.312 1 96.25 92 GLU A CA 1
ATOM 764 C C . GLU A 1 92 ? 4.402 -1.929 5.762 1 96.25 92 GLU A C 1
ATOM 766 O O . GLU A 1 92 ? 3.508 -1.624 6.555 1 96.25 92 GLU A O 1
ATOM 771 N N . ASP A 1 93 ? 5.68 -1.935 6.086 1 96.38 93 ASP A N 1
ATOM 772 C CA . ASP A 1 93 ? 6.109 -1.577 7.438 1 96.38 93 ASP A CA 1
ATOM 773 C C . ASP A 1 93 ? 5.918 -0.085 7.695 1 96.38 93 ASP A C 1
ATOM 775 O O . ASP A 1 93 ? 5.434 0.309 8.758 1 96.38 93 ASP A O 1
ATOM 779 N N . SER A 1 94 ? 6.316 0.705 6.754 1 97.25 94 SER A N 1
ATOM 780 C CA . SER A 1 94 ? 6.172 2.152 6.867 1 97.25 94 SER A CA 1
ATOM 781 C C . SER A 1 94 ? 4.707 2.557 6.98 1 97.25 94 SER A C 1
ATOM 783 O O . SER A 1 94 ? 4.359 3.416 7.793 1 97.25 94 SER A O 1
ATOM 785 N N . PHE A 1 95 ? 3.861 1.934 6.18 1 98.25 95 PHE A N 1
ATOM 786 C CA . PHE A 1 95 ? 2.438 2.25 6.207 1 98.25 95 PHE A CA 1
ATOM 787 C C . PHE A 1 95 ? 1.813 1.812 7.527 1 98.25 95 PHE A C 1
ATOM 789 O O . PHE A 1 95 ? 0.957 2.51 8.078 1 98.25 95 PHE A O 1
ATOM 796 N N . ALA A 1 96 ? 2.242 0.659 8.031 1 97.12 96 ALA A N 1
ATOM 797 C CA . ALA A 1 96 ? 1.743 0.209 9.328 1 97.12 96 ALA A CA 1
ATOM 798 C C . ALA A 1 96 ? 2.049 1.232 10.422 1 97.12 96 ALA A C 1
ATOM 800 O O . ALA A 1 96 ? 1.189 1.542 11.25 1 97.12 96 ALA A O 1
ATOM 801 N N . ILE A 1 97 ? 3.23 1.708 10.453 1 97.81 97 ILE A N 1
ATOM 802 C CA . ILE A 1 97 ? 3.654 2.705 11.43 1 97.81 97 ILE A CA 1
ATOM 803 C C . ILE A 1 97 ? 2.822 3.975 11.266 1 97.81 97 ILE A C 1
ATOM 805 O O . ILE A 1 97 ? 2.256 4.484 12.242 1 97.81 97 ILE A O 1
ATOM 809 N N . LEU A 1 98 ? 2.711 4.496 10.039 1 98.38 98 LEU A N 1
ATOM 810 C CA . LEU A 1 98 ? 1.948 5.711 9.781 1 98.38 98 LEU A CA 1
ATOM 811 C C . LEU A 1 98 ? 0.509 5.562 10.258 1 98.38 98 LEU A C 1
ATOM 813 O O . LEU A 1 98 ? 0.011 6.406 11.008 1 98.38 98 LEU A O 1
ATOM 817 N N . PHE A 1 99 ? -0.13 4.535 9.891 1 97.81 99 PHE A N 1
ATOM 818 C CA . PHE A 1 99 ? -1.558 4.402 10.148 1 97.81 99 PHE A CA 1
ATOM 819 C C . PHE A 1 99 ? -1.812 4.137 11.633 1 97.81 99 PHE A C 1
ATOM 821 O O . PHE A 1 99 ? -2.826 4.574 12.18 1 97.81 99 PHE A O 1
ATOM 828 N N . ARG A 1 100 ? -0.876 3.416 12.25 1 96.69 100 ARG A N 1
ATOM 829 C CA . ARG A 1 100 ? -0.989 3.281 13.695 1 96.69 100 ARG A CA 1
ATOM 830 C C . ARG A 1 100 ? -1.005 4.648 14.375 1 96.69 100 ARG A C 1
ATOM 832 O O . ARG A 1 100 ? -1.711 4.848 15.367 1 96.69 100 ARG A O 1
ATOM 839 N N . MET A 1 101 ? -0.351 5.551 13.859 1 97.56 101 MET A N 1
ATOM 840 C CA . MET A 1 101 ? -0.196 6.863 14.477 1 97.56 101 MET A CA 1
ATOM 841 C C . MET A 1 101 ? -1.403 7.746 14.188 1 97.56 101 MET A C 1
ATOM 843 O O . MET A 1 101 ? -1.752 8.617 14.992 1 97.56 101 MET A O 1
ATOM 847 N N . ILE A 1 102 ? -2.066 7.484 13.047 1 97.88 102 ILE A N 1
ATOM 848 C CA . ILE A 1 102 ? -2.967 8.562 12.648 1 97.88 102 ILE A CA 1
ATOM 849 C C . ILE A 1 102 ? -4.387 8.023 12.508 1 97.88 102 ILE A C 1
ATOM 851 O O . ILE A 1 102 ? -5.336 8.789 12.328 1 97.88 102 ILE A O 1
ATOM 855 N N . GLU A 1 103 ? -4.617 6.773 12.602 1 96.19 103 GLU A N 1
ATOM 856 C CA . GLU A 1 103 ? -5.898 6.168 12.242 1 96.19 103 GLU A CA 1
ATOM 857 C C . GLU A 1 103 ? -7.023 6.711 13.117 1 96.19 103 GLU A C 1
ATOM 859 O O . GLU A 1 103 ? -8.172 6.816 12.672 1 96.19 103 GLU A O 1
ATOM 864 N N . LYS A 1 104 ? -6.75 7.043 14.359 1 96 104 LYS A N 1
ATOM 865 C CA . LYS A 1 104 ? -7.781 7.551 15.258 1 96 104 LYS A CA 1
ATOM 866 C C . LYS A 1 104 ? -8.352 8.875 14.742 1 96 104 LYS A C 1
ATOM 868 O O . LYS A 1 104 ? -9.422 9.305 15.18 1 96 104 LYS A O 1
ATOM 873 N N . TYR A 1 105 ? -7.695 9.492 13.789 1 97 105 TYR A N 1
ATOM 874 C CA . TYR A 1 105 ? -8.109 10.805 13.312 1 97 105 TYR A CA 1
ATOM 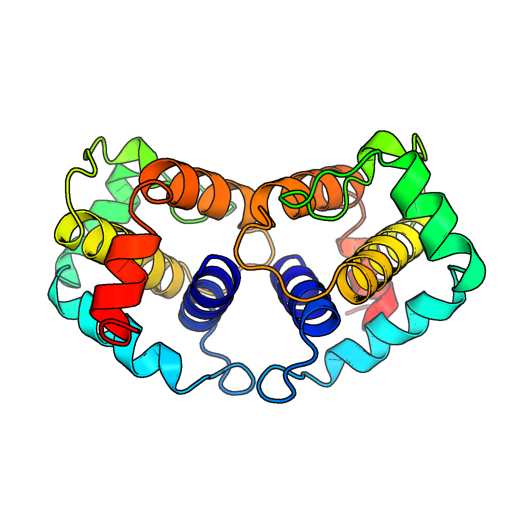875 C C . TYR A 1 105 ? -8.586 10.734 11.867 1 97 105 TYR A C 1
ATOM 877 O O . TYR A 1 105 ? -8.68 11.766 11.188 1 97 105 TYR A O 1
ATOM 885 N N . PHE A 1 106 ? -8.906 9.633 11.297 1 95.56 106 PHE A N 1
ATOM 886 C CA . PHE A 1 106 ? -9.273 9.484 9.898 1 95.56 106 PHE A CA 1
ATOM 887 C C . PHE A 1 106 ? -10.555 10.234 9.586 1 95.56 106 PHE A C 1
ATOM 889 O O . PHE A 1 106 ? -10.664 10.883 8.539 1 95.56 106 PHE A O 1
ATOM 896 N N . ASP A 1 107 ? -11.484 10.078 10.477 1 94.19 107 ASP A N 1
ATOM 897 C CA . ASP A 1 107 ? -12.742 10.789 10.25 1 94.19 107 ASP A CA 1
ATOM 898 C C . ASP A 1 107 ? -12.516 12.297 10.195 1 94.19 107 ASP A C 1
ATOM 900 O O . ASP A 1 107 ? -13.023 12.977 9.305 1 94.19 107 ASP A O 1
ATOM 904 N N . ASP A 1 108 ? -11.766 12.812 11.141 1 96.06 108 ASP A N 1
ATOM 905 C CA . ASP A 1 108 ? -11.453 14.242 11.172 1 96.06 108 ASP A CA 1
ATOM 906 C C . ASP A 1 108 ? -10.695 14.664 9.914 1 96.06 108 ASP A C 1
ATOM 908 O O . ASP A 1 108 ? -10.953 15.742 9.367 1 96.06 108 ASP A O 1
ATOM 912 N N . LEU A 1 109 ? -9.766 13.875 9.453 1 96.62 109 LEU A N 1
ATOM 913 C CA . LEU A 1 109 ? -8.992 14.172 8.25 1 96.62 109 LEU A CA 1
ATOM 914 C C . LEU A 1 109 ? -9.891 14.227 7.023 1 96.62 109 LEU A C 1
ATOM 916 O O . LEU A 1 109 ? -9.742 15.109 6.18 1 96.62 109 LEU A O 1
ATOM 920 N N . MET A 1 110 ? -10.789 13.273 6.918 1 93.94 110 MET A N 1
ATOM 921 C CA . MET A 1 110 ? -11.719 13.234 5.793 1 93.94 110 MET A CA 1
ATOM 922 C C . MET A 1 110 ? -12.57 14.5 5.754 1 93.94 110 MET A C 1
ATOM 924 O O . MET A 1 110 ? -12.781 15.078 4.684 1 93.94 110 MET A O 1
ATOM 928 N N . ILE A 1 111 ? -13.062 14.883 6.902 1 94.44 111 ILE A N 1
ATOM 929 C CA . ILE A 1 111 ? -13.852 16.094 7.012 1 94.44 111 ILE A CA 1
ATOM 930 C C . ILE A 1 111 ? -13.008 17.297 6.594 1 94.44 111 ILE A C 1
ATOM 932 O O . ILE A 1 111 ? -13.492 18.203 5.895 1 94.44 111 ILE A O 1
ATOM 936 N N . ASP A 1 112 ? -11.797 17.297 6.98 1 94 112 ASP A N 1
ATOM 937 C CA . ASP A 1 112 ? -10.898 18.391 6.66 1 94 112 ASP A CA 1
ATOM 938 C C . ASP A 1 112 ? -10.648 18.484 5.156 1 94 112 ASP A C 1
ATOM 940 O O . ASP A 1 112 ? -10.609 19.578 4.59 1 94 112 ASP A O 1
ATOM 944 N N . LEU A 1 113 ? -10.555 17.391 4.5 1 93.44 113 LEU A N 1
ATOM 945 C CA . LEU A 1 113 ? -10.203 17.328 3.086 1 93.44 113 LEU A CA 1
ATOM 946 C C . LEU A 1 113 ? -11.422 17.594 2.207 1 93.44 113 LEU A C 1
ATOM 948 O O . LEU A 1 113 ? -11.305 18.219 1.149 1 93.44 113 LEU A O 1
ATOM 952 N N . TYR A 1 114 ? -12.547 17.094 2.6 1 91.88 114 TYR A N 1
ATOM 953 C CA . TYR A 1 114 ? -13.664 17.062 1.666 1 91.88 114 TYR A CA 1
ATOM 954 C C . TYR A 1 114 ? -14.875 17.781 2.25 1 91.88 114 TYR A C 1
ATOM 956 O O . TYR A 1 114 ? -15.898 17.953 1.574 1 91.88 114 TYR A O 1
ATOM 964 N N . GLY A 1 115 ? -14.703 18.312 3.352 1 85.94 115 GLY A N 1
ATOM 965 C CA . GLY A 1 115 ? -15.852 18.922 3.998 1 85.94 115 GLY A CA 1
ATOM 966 C C . GLY A 1 115 ? -16.781 17.922 4.637 1 85.94 115 GLY A C 1
ATOM 967 O O . GLY A 1 115 ? -16.609 16.703 4.469 1 85.94 115 GLY A O 1
ATOM 968 N N . GLU A 1 116 ? -17.656 18.422 5.602 1 70.44 116 GLU A N 1
ATOM 969 C CA . GLU A 1 116 ? -18.625 17.562 6.25 1 70.44 116 GLU A CA 1
ATOM 970 C C . GLU A 1 116 ? -19.594 16.953 5.234 1 70.44 116 GLU A C 1
ATOM 972 O O . GLU A 1 116 ? -19.984 17.609 4.266 1 70.44 116 GLU A O 1
ATOM 977 N N . LYS A 1 117 ? -19.578 15.609 5.309 1 51.16 117 LYS A N 1
ATOM 978 C CA . LYS A 1 117 ? -20.734 15.125 4.555 1 51.16 117 LYS A CA 1
ATOM 979 C C . LYS A 1 117 ? -22.047 15.477 5.254 1 51.16 117 LYS A C 1
ATOM 981 O O . LYS A 1 117 ? -22.109 15.492 6.488 1 51.16 117 LYS A O 1
ATOM 986 N N . MET B 1 1 ? 9.07 -4.484 -7.387 1 90.69 1 MET B N 1
ATOM 987 C CA . MET B 1 1 ? 8.055 -5.535 -7.332 1 90.69 1 MET B CA 1
ATOM 988 C C . MET B 1 1 ? 7.012 -5.23 -6.266 1 90.69 1 MET B C 1
ATOM 990 O O . MET B 1 1 ? 5.812 -5.199 -6.555 1 90.69 1 MET B O 1
ATOM 994 N N . ARG B 1 2 ? 7.371 -4.77 -5.051 1 94.56 2 ARG B N 1
ATOM 995 C CA . ARG B 1 2 ? 6.43 -4.5 -3.965 1 94.56 2 ARG B CA 1
ATOM 996 C C . ARG B 1 2 ? 5.438 -3.412 -4.359 1 94.56 2 ARG B C 1
ATOM 998 O O . ARG B 1 2 ? 4.223 -3.607 -4.262 1 94.56 2 ARG B O 1
ATOM 1005 N N . THR B 1 3 ? 5.953 -2.311 -4.875 1 95.31 3 THR B N 1
ATOM 1006 C CA . THR B 1 3 ? 5.121 -1.17 -5.25 1 95.31 3 THR B CA 1
ATOM 1007 C C . THR B 1 3 ? 4.125 -1.56 -6.336 1 95.31 3 THR B C 1
ATOM 1009 O O . THR B 1 3 ? 2.941 -1.227 -6.246 1 95.31 3 THR B O 1
ATOM 1012 N N . LEU B 1 4 ? 4.598 -2.277 -7.277 1 95.19 4 LEU B N 1
ATOM 1013 C CA . LEU B 1 4 ? 3.732 -2.729 -8.359 1 95.19 4 LEU B CA 1
ATOM 1014 C C . LEU B 1 4 ? 2.602 -3.602 -7.828 1 95.19 4 LEU B C 1
ATOM 1016 O O . LEU B 1 4 ? 1.438 -3.41 -8.188 1 95.19 4 LEU B O 1
ATOM 1020 N N . LEU B 1 5 ? 2.928 -4.527 -6.98 1 97.5 5 LEU B N 1
ATOM 1021 C CA . LEU B 1 5 ? 1.936 -5.457 -6.445 1 97.5 5 LEU B CA 1
ATOM 1022 C C . LEU B 1 5 ? 0.928 -4.727 -5.562 1 97.5 5 LEU B C 1
ATOM 1024 O O . LEU B 1 5 ? -0.267 -5.027 -5.602 1 97.5 5 LEU B O 1
ATOM 1028 N N . ILE B 1 6 ? 1.373 -3.793 -4.73 1 97.94 6 ILE B N 1
ATOM 1029 C CA . ILE B 1 6 ? 0.478 -2.986 -3.908 1 97.94 6 ILE B CA 1
ATOM 1030 C C . ILE B 1 6 ? -0.522 -2.254 -4.801 1 97.94 6 ILE B C 1
ATOM 1032 O O . ILE B 1 6 ? -1.733 -2.34 -4.586 1 97.94 6 ILE B O 1
ATOM 1036 N N . ARG B 1 7 ? -0.057 -1.576 -5.805 1 96.88 7 ARG B N 1
ATOM 1037 C CA . ARG B 1 7 ? -0.914 -0.824 -6.715 1 96.88 7 ARG B CA 1
ATOM 1038 C C . ARG B 1 7 ? -1.912 -1.742 -7.414 1 96.88 7 ARG B C 1
ATOM 1040 O O . ARG B 1 7 ? -3.092 -1.406 -7.535 1 96.88 7 ARG B O 1
ATOM 1047 N N . TYR B 1 8 ? -1.401 -2.855 -7.801 1 97.75 8 TYR B N 1
ATOM 1048 C CA . TYR B 1 8 ? -2.232 -3.814 -8.516 1 97.75 8 TYR B CA 1
ATOM 1049 C C . TYR B 1 8 ? -3.377 -4.309 -7.641 1 97.75 8 TYR B C 1
ATOM 1051 O O . TYR B 1 8 ? -4.539 -4.297 -8.055 1 97.75 8 TYR B O 1
ATOM 1059 N N . ILE B 1 9 ? -3.086 -4.707 -6.441 1 98.19 9 ILE B N 1
ATOM 1060 C CA . ILE B 1 9 ? -4.086 -5.289 -5.551 1 98.19 9 ILE B CA 1
ATOM 1061 C C . ILE B 1 9 ? -5.102 -4.219 -5.148 1 98.19 9 ILE B C 1
ATOM 1063 O O . ILE B 1 9 ? -6.305 -4.488 -5.094 1 98.19 9 ILE B O 1
ATOM 1067 N N . LEU B 1 10 ? -4.66 -3.023 -4.867 1 97.5 10 LEU B N 1
ATOM 1068 C CA . LEU B 1 10 ? -5.57 -1.929 -4.559 1 97.5 10 LEU B CA 1
ATOM 1069 C C . LEU B 1 10 ? -6.473 -1.622 -5.75 1 97.5 10 LEU B C 1
ATOM 1071 O O . LEU B 1 10 ? -7.664 -1.346 -5.578 1 97.5 10 LEU B O 1
ATOM 1075 N N . TRP B 1 11 ? -5.895 -1.646 -6.895 1 96.69 11 TRP B N 1
ATOM 1076 C CA . TRP B 1 11 ? -6.695 -1.41 -8.094 1 96.69 11 TRP B CA 1
ATOM 1077 C C . TRP B 1 11 ? -7.727 -2.514 -8.281 1 96.69 11 TRP B C 1
ATOM 1079 O O . TRP B 1 11 ? -8.867 -2.244 -8.664 1 96.69 11 TRP B O 1
ATOM 1089 N N . ARG B 1 12 ? -7.312 -3.729 -8.07 1 96.94 12 ARG B N 1
ATOM 1090 C CA . ARG B 1 12 ? -8.273 -4.82 -8.18 1 96.94 12 ARG B CA 1
ATOM 1091 C C . ARG B 1 12 ? -9.414 -4.648 -7.18 1 96.94 12 ARG B C 1
ATOM 1093 O O . ARG B 1 12 ? -10.539 -5.082 -7.434 1 96.94 12 ARG B O 1
ATOM 1100 N N . ASN B 1 13 ? -9.148 -4.094 -6.125 1 97.06 13 ASN B N 1
ATOM 1101 C CA . ASN B 1 13 ? -10.125 -3.891 -5.062 1 97.06 13 ASN B CA 1
ATOM 1102 C C . ASN B 1 13 ? -11.188 -2.863 -5.465 1 97.06 13 ASN B C 1
ATOM 1104 O O . ASN B 1 13 ? -12.375 -3.076 -5.246 1 97.06 13 ASN B O 1
ATOM 1108 N N . ASP B 1 14 ? -10.781 -1.777 -5.965 1 93.94 14 ASP B N 1
ATOM 1109 C CA . ASP B 1 14 ? -11.758 -0.706 -6.145 1 93.94 14 ASP B CA 1
ATOM 1110 C C . ASP B 1 14 ? -12.062 -0.482 -7.621 1 93.94 14 ASP B C 1
ATOM 1112 O O . ASP B 1 14 ? -13.055 0.166 -7.965 1 93.94 14 ASP B O 1
ATOM 1116 N N . GLY B 1 15 ? -11.211 -0.926 -8.516 1 91.5 15 GLY B N 1
ATOM 1117 C CA . GLY B 1 15 ? -11.477 -0.894 -9.945 1 91.5 15 GLY B CA 1
ATOM 1118 C C . GLY B 1 15 ? -11.375 0.5 -10.539 1 91.5 15 GLY B C 1
ATOM 1119 O O . GLY B 1 15 ? -11.953 0.773 -11.594 1 91.5 15 GLY B O 1
ATOM 1120 N N . ASP B 1 16 ? -10.828 1.402 -9.898 1 91 16 ASP B N 1
ATOM 1121 C CA . ASP B 1 16 ? -10.711 2.775 -10.383 1 91 16 ASP B CA 1
ATOM 1122 C C . ASP B 1 16 ? -9.781 2.854 -11.586 1 91 16 ASP B C 1
ATOM 1124 O O . ASP B 1 16 ? -8.57 2.646 -11.461 1 91 16 ASP B O 1
ATOM 1128 N N . PRO B 1 17 ? -10.273 3.182 -12.695 1 90.88 17 PRO B N 1
ATOM 1129 C CA . PRO B 1 17 ? -9.484 3.158 -13.922 1 90.88 17 PRO B CA 1
ATOM 1130 C C . PRO B 1 17 ? -8.359 4.188 -13.922 1 90.88 17 PRO B C 1
ATOM 1132 O O . PRO B 1 17 ? -7.387 4.047 -14.672 1 90.88 17 PRO B O 1
ATOM 1135 N N . SER B 1 18 ? -8.484 5.207 -13.125 1 88.94 18 SER B N 1
A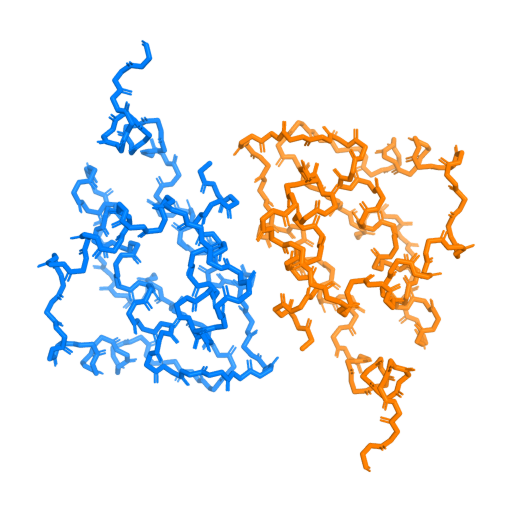TOM 1136 C CA . SER B 1 18 ? -7.469 6.254 -13.086 1 88.94 18 SER B CA 1
ATOM 1137 C C . SER B 1 18 ? -6.125 5.707 -12.609 1 88.94 18 SER B C 1
ATOM 1139 O O . SER B 1 18 ? -5.082 6.309 -12.867 1 88.94 18 SER B O 1
ATOM 1141 N N . TYR B 1 19 ? -6.199 4.535 -12.016 1 89.75 19 TYR B N 1
ATOM 1142 C CA . TYR B 1 19 ? -4.973 3.988 -11.453 1 89.75 19 TYR B CA 1
ATOM 1143 C C . TYR B 1 19 ? -4.5 2.775 -12.242 1 89.75 19 TYR B C 1
ATOM 1145 O O . TYR B 1 19 ? -3.568 2.078 -11.828 1 89.75 19 TYR B O 1
ATOM 1153 N N . TYR B 1 20 ? -5.051 2.549 -13.352 1 90.81 20 TYR B N 1
ATOM 1154 C CA . TYR B 1 20 ? -4.688 1.396 -14.164 1 90.81 20 TYR B CA 1
ATOM 1155 C C . TYR B 1 20 ? -3.295 1.567 -14.766 1 90.81 20 TYR B C 1
ATOM 1157 O O . TYR B 1 20 ? -2.896 2.68 -15.117 1 90.81 20 TYR B O 1
ATOM 1165 N N . ASN B 1 21 ? -2.57 0.431 -14.906 1 90.69 21 ASN B N 1
ATOM 1166 C CA . ASN B 1 21 ? -1.252 0.328 -15.523 1 90.69 21 ASN B CA 1
ATOM 1167 C C . ASN B 1 21 ? -1.139 -0.916 -16.406 1 90.69 21 ASN B C 1
ATOM 1169 O O . ASN B 1 21 ? -1.638 -1.982 -16.031 1 90.69 21 ASN B O 1
ATOM 1173 N N . ASP B 1 22 ? -0.411 -0.776 -17.516 1 91 22 ASP B N 1
ATOM 1174 C CA . ASP B 1 22 ? -0.313 -1.864 -18.484 1 91 22 ASP B CA 1
ATOM 1175 C C . ASP B 1 22 ? 0.324 -3.102 -17.859 1 91 22 ASP B C 1
ATOM 1177 O O . ASP B 1 22 ? 0.046 -4.227 -18.281 1 91 22 ASP B O 1
ATOM 1181 N N . ASP B 1 23 ? 1.182 -2.945 -16.906 1 91.62 23 ASP B N 1
ATOM 1182 C CA . ASP B 1 23 ? 1.812 -4.074 -16.234 1 91.62 23 ASP B CA 1
ATOM 1183 C C . ASP B 1 23 ? 0.77 -4.961 -15.555 1 91.62 23 ASP B C 1
ATOM 1185 O O . ASP B 1 23 ? 1.023 -6.141 -15.289 1 91.62 23 ASP B O 1
ATOM 1189 N N . PHE B 1 24 ? -0.407 -4.391 -15.234 1 96.56 24 PHE B N 1
ATOM 1190 C CA . PHE B 1 24 ? -1.454 -5.141 -14.547 1 96.56 24 PHE B CA 1
ATOM 1191 C C . PHE B 1 24 ? -1.963 -6.281 -15.422 1 96.56 24 PHE B C 1
ATOM 1193 O O . PHE B 1 24 ? -2.428 -7.301 -14.906 1 96.56 24 PHE B O 1
ATOM 1200 N N . LYS B 1 25 ? -1.856 -6.027 -16.703 1 96.12 25 LYS B N 1
ATOM 1201 C CA . LYS B 1 25 ? -2.301 -7.066 -17.625 1 96.12 25 LYS B CA 1
ATOM 1202 C C . LYS B 1 25 ? -1.542 -8.367 -17.391 1 96.12 25 LYS B C 1
ATOM 1204 O O . LYS B 1 25 ? -2.133 -9.453 -17.422 1 96.12 25 LYS B O 1
ATOM 1209 N N . LYS B 1 26 ? -0.287 -8.281 -17.188 1 96.25 26 LYS B N 1
ATOM 1210 C CA . LYS B 1 26 ? 0.531 -9.461 -16.922 1 96.25 26 LYS B CA 1
ATOM 1211 C C . LYS B 1 26 ? 0.118 -10.133 -15.617 1 96.25 26 LYS B C 1
ATOM 1213 O O . LYS B 1 26 ? 0.03 -11.359 -15.547 1 96.25 26 LYS B O 1
ATOM 1218 N N . LEU B 1 27 ? -0.129 -9.344 -14.625 1 97.81 27 LEU B N 1
ATOM 1219 C CA . LEU B 1 27 ? -0.509 -9.875 -13.32 1 97.81 27 LEU B CA 1
ATOM 1220 C C . LEU B 1 27 ? -1.897 -10.508 -13.375 1 97.81 27 LEU B C 1
ATOM 1222 O O . LEU B 1 27 ? -2.158 -11.5 -12.695 1 97.81 27 LEU B O 1
ATOM 1226 N N . MET B 1 28 ? -2.734 -9.969 -14.195 1 97.56 28 MET B N 1
ATOM 1227 C CA . MET B 1 28 ? -4.094 -10.484 -14.336 1 97.56 28 MET B CA 1
ATOM 1228 C C . MET B 1 28 ? -4.086 -11.898 -14.914 1 97.56 28 MET B C 1
ATOM 1230 O O . MET B 1 28 ? -5.02 -12.672 -14.688 1 97.56 28 MET B O 1
ATOM 1234 N N . LEU B 1 29 ? -3.043 -12.219 -15.617 1 97.5 29 LEU B N 1
ATOM 1235 C CA . LEU B 1 29 ? -2.932 -13.562 -16.172 1 97.5 29 LEU B CA 1
ATOM 1236 C C . LEU B 1 29 ? -2.822 -14.602 -15.055 1 97.5 29 LEU B C 1
ATOM 1238 O O . LEU B 1 29 ? -3.162 -15.766 -15.25 1 97.5 29 LEU B O 1
ATOM 1242 N N . PHE B 1 30 ? -2.355 -14.258 -13.914 1 97.81 30 PHE B N 1
ATOM 1243 C CA . PHE B 1 30 ? -2.229 -15.164 -12.773 1 97.81 30 PHE B CA 1
ATOM 1244 C C . PHE B 1 30 ? -3.598 -15.656 -12.32 1 97.81 30 PHE B C 1
ATOM 1246 O O . PHE B 1 30 ? -3.697 -16.656 -11.602 1 97.81 30 PHE B O 1
ATOM 1253 N N . ASP B 1 31 ? -4.684 -14.969 -12.664 1 96.94 31 ASP B N 1
ATOM 1254 C CA . ASP B 1 31 ? -6.035 -15.312 -12.227 1 96.94 31 ASP B CA 1
ATOM 1255 C C . ASP B 1 31 ? -6.391 -16.75 -12.625 1 96.94 31 ASP B C 1
ATOM 1257 O O . ASP B 1 31 ? -7.23 -17.375 -11.984 1 96.94 31 ASP B O 1
ATOM 1261 N N . GLU B 1 32 ? -5.797 -17.156 -13.641 1 96.44 32 GLU B N 1
ATOM 1262 C CA . GLU B 1 32 ? -6.098 -18.5 -14.133 1 96.44 32 GLU B CA 1
ATOM 1263 C C . GLU B 1 32 ? -5.648 -19.562 -13.141 1 96.44 32 GLU B C 1
ATOM 1265 O O . GLU B 1 32 ? -6.113 -20.703 -13.195 1 96.44 32 GLU B O 1
ATOM 1270 N N . LEU B 1 33 ? -4.754 -19.234 -12.281 1 96 33 LEU B N 1
ATOM 1271 C CA . LEU B 1 33 ? -4.203 -20.188 -11.32 1 96 33 LEU B CA 1
ATOM 1272 C C . LEU B 1 33 ? -5.172 -20.422 -10.164 1 96 33 LEU B C 1
ATOM 1274 O O . LEU B 1 33 ? -4.98 -21.344 -9.367 1 96 33 LEU B O 1
ATOM 1278 N N . VAL B 1 34 ? -6.156 -19.578 -10.008 1 95.25 34 VAL B N 1
ATOM 1279 C CA . VAL B 1 34 ? -7.129 -19.656 -8.922 1 95.25 34 VAL B CA 1
ATOM 1280 C C . VAL B 1 34 ? -8.547 -19.656 -9.5 1 95.25 34 VAL B C 1
ATOM 1282 O O . VAL B 1 34 ? -8.93 -18.719 -10.203 1 95.25 34 VAL B O 1
ATOM 1285 N N . ASP B 1 35 ? -9.25 -20.609 -9.117 1 92 35 ASP B N 1
ATOM 1286 C CA . ASP B 1 35 ? -10.625 -20.688 -9.609 1 92 35 ASP B CA 1
ATOM 1287 C C . ASP B 1 35 ? -11.516 -19.656 -8.914 1 92 35 ASP B C 1
ATOM 1289 O O . ASP B 1 35 ? -11.508 -19.547 -7.688 1 92 35 ASP B O 1
ATOM 1293 N N . ASP B 1 36 ? -12.328 -18.938 -9.648 1 85.62 36 ASP B N 1
ATOM 1294 C CA . ASP B 1 36 ? -13.203 -17.891 -9.109 1 85.62 36 ASP B CA 1
ATOM 1295 C C . ASP B 1 36 ? -14.227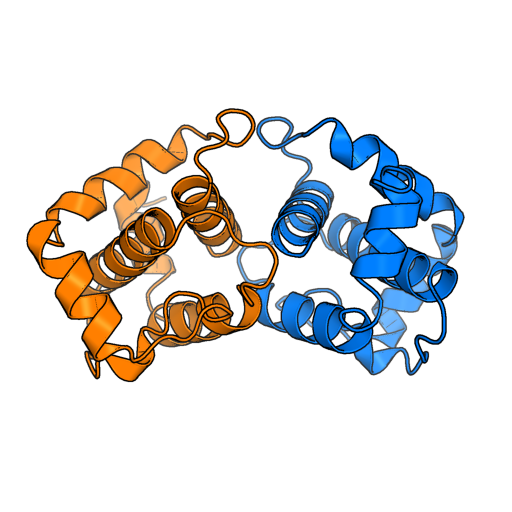 -18.469 -8.148 1 85.62 36 ASP B C 1
ATOM 1297 O O . ASP B 1 36 ? -14.625 -17.828 -7.184 1 85.62 36 ASP B O 1
ATOM 1301 N N . ASP B 1 37 ? -14.656 -19.625 -8.398 1 84.75 37 ASP B N 1
ATOM 1302 C CA . ASP B 1 37 ? -15.672 -20.266 -7.566 1 84.75 37 ASP B CA 1
ATOM 1303 C C . ASP B 1 37 ? -15.125 -20.578 -6.172 1 84.75 37 ASP B C 1
ATOM 1305 O O . ASP B 1 37 ? -15.898 -20.781 -5.234 1 84.75 37 ASP B O 1
ATOM 1309 N N . ASP B 1 38 ? -13.852 -20.484 -6.133 1 88.31 38 ASP B N 1
ATOM 1310 C CA . ASP B 1 38 ? -13.234 -20.875 -4.871 1 88.31 38 ASP B CA 1
ATOM 1311 C C . ASP B 1 38 ? -12.961 -19.656 -3.992 1 88.31 38 ASP B C 1
ATOM 1313 O O . ASP B 1 38 ? -12.578 -19.797 -2.828 1 88.31 38 ASP B O 1
ATOM 1317 N N . VAL B 1 39 ? -13.164 -18.484 -4.531 1 89.06 39 VAL B N 1
ATOM 1318 C CA . VAL B 1 39 ? -12.758 -17.266 -3.816 1 89.06 39 VAL B CA 1
ATOM 1319 C C . VAL B 1 39 ? -13.57 -17.141 -2.533 1 89.06 39 VAL B C 1
ATOM 1321 O O . VAL B 1 39 ? -13.031 -16.812 -1.476 1 89.06 39 VAL B O 1
ATOM 1324 N N . TYR B 1 40 ? -14.875 -17.469 -2.611 1 88.69 40 TYR B N 1
ATOM 1325 C CA . TYR B 1 40 ? -15.727 -17.422 -1.429 1 88.69 40 TYR B CA 1
ATOM 1326 C C . TYR B 1 40 ? -15.234 -18.391 -0.358 1 88.69 40 TYR B C 1
ATOM 1328 O O . TYR B 1 40 ? -15.211 -18.047 0.828 1 88.69 40 TYR B O 1
ATOM 1336 N N . THR B 1 41 ? -14.883 -19.547 -0.823 1 92 41 THR B N 1
ATOM 1337 C CA . THR B 1 41 ? -14.344 -20.531 0.099 1 92 41 THR B CA 1
ATOM 1338 C C . THR B 1 41 ? -13.047 -20.031 0.737 1 92 41 THR B C 1
ATOM 1340 O O . THR B 1 41 ? -12.82 -20.234 1.934 1 92 41 THR B O 1
ATOM 1343 N N . LEU B 1 42 ? -12.18 -19.438 -0.009 1 92.19 42 LEU B N 1
ATOM 1344 C CA . LEU B 1 42 ? -10.914 -18.906 0.492 1 92.19 42 LEU B CA 1
ATOM 1345 C C . LEU B 1 42 ? -11.156 -17.828 1.536 1 92.19 42 LEU B C 1
ATOM 1347 O O . LEU B 1 42 ? -10.492 -17.781 2.57 1 92.19 42 LEU B O 1
ATOM 1351 N N . ILE B 1 43 ? -12.109 -16.969 1.312 1 92.38 43 ILE B N 1
ATOM 1352 C CA . ILE B 1 43 ? -12.453 -15.898 2.242 1 92.38 43 ILE B CA 1
ATOM 1353 C C . ILE B 1 43 ? -12.914 -16.5 3.568 1 92.38 43 ILE B C 1
ATOM 1355 O O . ILE B 1 43 ? -12.5 -16.047 4.641 1 92.38 43 ILE B O 1
ATOM 1359 N N . LYS B 1 44 ? -13.781 -17.5 3.467 1 91.81 44 LYS B N 1
ATOM 1360 C CA . LYS B 1 44 ? -14.258 -18.172 4.668 1 91.81 44 LYS B CA 1
ATOM 1361 C C . LYS B 1 44 ? -13.109 -18.812 5.434 1 91.81 44 LYS B C 1
ATOM 1363 O O . LYS B 1 44 ? -13.055 -18.734 6.66 1 91.81 44 LYS B O 1
ATOM 1368 N N . LYS B 1 45 ? -12.242 -19.391 4.77 1 93.06 45 LYS B N 1
ATOM 1369 C CA . LYS B 1 45 ? -11.094 -20.047 5.379 1 93.06 45 LYS B CA 1
ATOM 1370 C C . LYS B 1 45 ? -10.188 -19.047 6.09 1 93.06 45 LYS B C 1
ATOM 1372 O O . LYS B 1 45 ? -9.57 -19.375 7.105 1 93.06 45 LYS B O 1
ATOM 1377 N N . MET B 1 46 ? -10.102 -17.859 5.566 1 93.94 46 MET B N 1
ATOM 1378 C CA . MET B 1 46 ? -9.227 -16.844 6.145 1 93.94 46 MET B CA 1
ATOM 1379 C C . MET B 1 46 ? -9.883 -16.188 7.355 1 93.94 46 MET B C 1
ATOM 1381 O O . MET B 1 46 ? -9.234 -15.43 8.086 1 93.94 46 MET B O 1
ATOM 1385 N N . ARG B 1 47 ? -11.188 -16.406 7.574 1 93.12 47 ARG B N 1
ATOM 1386 C CA . ARG B 1 47 ? -11.914 -15.867 8.719 1 93.12 47 ARG B CA 1
ATOM 1387 C C . ARG B 1 47 ? -11.703 -14.359 8.836 1 93.12 47 ARG B C 1
ATOM 1389 O O . ARG B 1 47 ? -11.328 -13.859 9.898 1 93.12 47 ARG B O 1
ATOM 1396 N N . MET B 1 48 ? -11.852 -13.703 7.734 1 90.12 48 MET B N 1
ATOM 1397 C CA . MET B 1 48 ? -11.602 -12.273 7.633 1 90.12 48 MET B CA 1
ATOM 1398 C C . MET B 1 48 ? -12.727 -11.477 8.297 1 90.12 48 MET B C 1
ATOM 1400 O O . MET B 1 48 ? -13.898 -11.844 8.195 1 90.12 48 MET B O 1
ATOM 1404 N N . THR B 1 49 ? -12.422 -10.43 9.023 1 90.44 49 THR B N 1
ATOM 1405 C CA . THR B 1 49 ? -13.398 -9.43 9.43 1 90.44 49 THR B CA 1
ATOM 1406 C C . THR B 1 49 ? -13.531 -8.336 8.375 1 90.44 49 THR B C 1
ATOM 1408 O O . THR B 1 49 ? -12.859 -8.375 7.344 1 90.44 49 THR B O 1
ATOM 1411 N N . LEU B 1 50 ? -14.344 -7.328 8.586 1 86.62 50 LEU B N 1
ATOM 1412 C CA . LEU B 1 50 ? -14.625 -6.281 7.609 1 86.62 50 LEU B CA 1
ATOM 1413 C C . LEU B 1 50 ? -13.398 -5.391 7.406 1 86.62 50 LEU B C 1
ATOM 1415 O O . LEU B 1 50 ? -13.242 -4.781 6.348 1 86.62 50 LEU B O 1
ATOM 1419 N N . SER B 1 51 ? -12.578 -5.383 8.406 1 91.12 51 SER B N 1
ATOM 1420 C CA . SER B 1 51 ? -11.438 -4.473 8.328 1 91.12 51 SER B CA 1
ATOM 1421 C C . SER B 1 51 ? -10.188 -5.191 7.832 1 91.12 51 SER B C 1
ATOM 1423 O O . SER B 1 51 ? -9.125 -4.578 7.707 1 91.12 51 SER B O 1
ATOM 1425 N N . ASP B 1 52 ? -10.383 -6.453 7.578 1 93.5 52 ASP B N 1
ATOM 1426 C CA . ASP B 1 52 ? -9.227 -7.223 7.129 1 93.5 52 ASP B CA 1
ATOM 1427 C C . ASP B 1 52 ? -9.133 -7.238 5.605 1 93.5 52 ASP B C 1
ATOM 1429 O O . ASP B 1 52 ? -10.156 -7.324 4.918 1 93.5 52 ASP B O 1
ATOM 1433 N N . GLY B 1 53 ? -7.91 -7.051 5.098 1 94.56 53 GLY B N 1
ATOM 1434 C CA . GLY B 1 53 ? -7.625 -7.516 3.752 1 94.56 53 GLY B CA 1
ATOM 1435 C C . GLY B 1 53 ? -7.332 -9.008 3.684 1 94.56 53 GLY B C 1
ATOM 1436 O O . GLY B 1 53 ? -7.633 -9.742 4.621 1 94.56 53 GLY B O 1
ATOM 1437 N N . PRO B 1 54 ? -6.816 -9.453 2.553 1 95.94 54 PRO B N 1
ATOM 1438 C CA . PRO B 1 54 ? -6.449 -10.867 2.418 1 95.94 54 PRO B CA 1
ATOM 1439 C C . PRO B 1 54 ? -5.418 -11.305 3.451 1 95.94 54 PRO B C 1
ATOM 1441 O O . PRO B 1 54 ? -4.328 -10.734 3.521 1 95.94 54 PRO B O 1
ATOM 1444 N N . LEU B 1 55 ? -5.785 -12.258 4.219 1 97 55 LEU B N 1
ATOM 1445 C CA . LEU B 1 55 ? -4.906 -12.812 5.242 1 97 55 LEU B CA 1
ATOM 1446 C C . LEU B 1 55 ? -4.375 -14.18 4.82 1 97 55 LEU B C 1
ATOM 1448 O O . LEU B 1 55 ? -4.746 -15.203 5.398 1 97 55 LEU B O 1
ATOM 1452 N N . LEU B 1 56 ? -3.406 -14.211 3.977 1 96.94 56 LEU B N 1
ATOM 1453 C CA . LEU B 1 56 ? -2.941 -15.398 3.271 1 96.94 56 LEU B CA 1
ATOM 1454 C C . LEU B 1 56 ? -2.311 -16.391 4.242 1 96.94 56 LEU B C 1
ATOM 1456 O O . LEU B 1 56 ? -2.26 -17.594 3.961 1 96.94 56 LEU B O 1
ATOM 1460 N N . ASP B 1 57 ? -1.74 -15.883 5.281 1 94.88 57 ASP B N 1
ATOM 1461 C CA . ASP B 1 57 ? -1.063 -16.766 6.234 1 94.88 57 ASP B CA 1
ATOM 1462 C C . ASP B 1 57 ? -2.045 -17.734 6.875 1 94.88 57 ASP B C 1
ATOM 1464 O O . ASP B 1 57 ? -1.638 -18.766 7.418 1 94.88 57 ASP B O 1
ATOM 1468 N N . ARG B 1 58 ? -3.301 -17.469 6.844 1 95.44 58 ARG B N 1
ATOM 1469 C CA . ARG B 1 58 ? -4.32 -18.312 7.461 1 95.44 58 ARG B CA 1
ATOM 1470 C C . ARG B 1 58 ? -4.711 -19.469 6.539 1 95.44 58 ARG B C 1
ATOM 1472 O O . ARG B 1 58 ? -5.434 -20.375 6.945 1 95.44 58 ARG B O 1
ATOM 1479 N N . LEU B 1 59 ? -4.285 -19.422 5.312 1 94.75 59 LEU B N 1
ATOM 1480 C CA . LEU B 1 59 ? -4.562 -20.516 4.371 1 94.75 59 LEU B CA 1
ATOM 1481 C C . LEU B 1 59 ? -3.65 -21.703 4.633 1 94.75 59 LEU B C 1
ATOM 1483 O O . LEU B 1 59 ? -3.902 -22.797 4.133 1 94.75 59 LEU B O 1
ATOM 1487 N N . ASN B 1 60 ? -2.609 -21.531 5.379 1 92.25 60 ASN B N 1
ATOM 1488 C CA . ASN B 1 60 ? -1.642 -22.562 5.703 1 92.25 60 ASN B CA 1
ATOM 1489 C C . ASN B 1 60 ? -1.094 -23.234 4.445 1 92.25 60 ASN B C 1
ATOM 1491 O O . ASN B 1 60 ? -1.075 -24.469 4.348 1 92.25 60 ASN B O 1
ATOM 1495 N N . GLN B 1 61 ? -0.795 -22.484 3.461 1 92.12 61 GLN B N 1
ATOM 1496 C CA . GLN B 1 61 ? -0.196 -22.953 2.215 1 92.12 61 GLN B CA 1
ATOM 1497 C C . GLN B 1 61 ? 1.221 -22.406 2.049 1 92.12 61 GLN B C 1
ATOM 1499 O O . GLN B 1 61 ? 1.419 -21.203 1.959 1 92.12 61 GLN B O 1
ATOM 1504 N N . PRO B 1 62 ? 2.143 -23.312 2.035 1 94.12 62 PRO B N 1
ATOM 1505 C CA . PRO B 1 62 ? 3.521 -22.844 1.88 1 94.12 62 PRO B CA 1
ATOM 1506 C C . PRO B 1 62 ? 3.811 -22.328 0.476 1 94.12 62 PRO B C 1
ATOM 1508 O O . PRO B 1 62 ? 3.104 -22.672 -0.474 1 94.12 62 PRO B O 1
ATOM 1511 N N . VAL B 1 63 ? 4.781 -21.453 0.299 1 97.62 63 VAL B N 1
ATOM 1512 C CA . VAL B 1 63 ? 5.277 -20.938 -0.978 1 97.62 63 VAL B CA 1
ATOM 1513 C C . VAL B 1 63 ? 6.672 -21.516 -1.251 1 97.62 63 VAL B C 1
ATOM 1515 O O . VAL B 1 63 ? 7.633 -21.156 -0.567 1 97.62 63 VAL B O 1
ATOM 1518 N N . ASN B 1 64 ? 6.758 -22.328 -2.289 1 97.38 64 ASN B N 1
ATOM 1519 C CA . ASN B 1 64 ? 8.008 -23.047 -2.504 1 97.38 64 ASN B CA 1
ATOM 1520 C C . ASN B 1 64 ? 8.609 -22.719 -3.869 1 97.38 64 ASN B C 1
ATOM 1522 O O . ASN B 1 64 ? 9.75 -23.109 -4.156 1 97.38 64 ASN B O 1
ATOM 1526 N N . ASN B 1 65 ? 7.926 -22.156 -4.707 1 97.19 65 ASN B N 1
ATOM 1527 C CA . ASN B 1 65 ? 8.398 -21.828 -6.051 1 97.19 65 ASN B CA 1
ATOM 1528 C C . ASN B 1 65 ? 7.648 -20.625 -6.629 1 97.19 65 ASN B C 1
ATOM 1530 O O . ASN B 1 65 ? 6.773 -20.062 -5.973 1 97.19 65 ASN B O 1
ATOM 1534 N N . VAL B 1 66 ? 7.949 -20.234 -7.824 1 97.38 66 VAL B N 1
ATOM 1535 C CA . VAL B 1 66 ? 7.41 -19.031 -8.445 1 97.38 66 VAL B CA 1
ATOM 1536 C C . VAL B 1 66 ? 5.93 -19.234 -8.758 1 97.38 66 VAL B C 1
ATOM 1538 O O . VAL B 1 66 ? 5.141 -18.281 -8.68 1 97.38 66 VAL B O 1
ATOM 1541 N N . GLU B 1 67 ? 5.59 -20.422 -9.133 1 97.12 67 GLU B N 1
ATOM 1542 C CA . GLU B 1 67 ? 4.18 -20.688 -9.391 1 97.12 67 GLU B CA 1
ATOM 1543 C C . GLU B 1 67 ? 3.332 -20.453 -8.141 1 97.12 67 GLU B C 1
ATOM 1545 O O . GLU B 1 67 ? 2.227 -19.922 -8.227 1 97.12 67 GLU B O 1
ATOM 1550 N N . ASP B 1 68 ? 3.818 -20.844 -7.023 1 97.56 68 ASP B N 1
ATOM 1551 C CA . ASP B 1 68 ? 3.148 -20.594 -5.75 1 97.56 68 ASP B CA 1
ATOM 1552 C C . ASP B 1 68 ? 3.016 -19.094 -5.492 1 97.56 68 ASP B C 1
ATOM 1554 O O . ASP B 1 68 ? 1.995 -18.641 -4.973 1 97.56 68 ASP B O 1
ATOM 1558 N N . VAL B 1 69 ? 4.09 -18.359 -5.809 1 98.25 69 VAL B N 1
ATOM 1559 C CA . VAL B 1 69 ? 4.09 -16.906 -5.66 1 98.25 69 VAL B CA 1
ATOM 1560 C C . VAL B 1 69 ? 2.959 -16.297 -6.488 1 98.25 69 VAL B C 1
ATOM 1562 O O . VAL B 1 69 ? 2.158 -15.516 -5.977 1 98.25 69 VAL B O 1
ATOM 1565 N N . LYS B 1 70 ? 2.896 -16.703 -7.691 1 98.31 70 LYS B N 1
ATOM 1566 C CA . LYS B 1 70 ? 1.864 -16.203 -8.594 1 98.31 70 LYS B CA 1
ATOM 1567 C C . LYS B 1 70 ? 0.469 -16.531 -8.062 1 98.31 70 LYS B C 1
ATOM 1569 O O . LYS B 1 70 ? -0.433 -15.688 -8.133 1 98.31 70 LYS B O 1
ATOM 1574 N N . ARG B 1 71 ? 0.336 -17.656 -7.543 1 97.75 71 ARG B N 1
ATOM 1575 C CA . ARG B 1 71 ? -0.944 -18.078 -6.977 1 97.75 71 ARG B CA 1
ATOM 1576 C C . ARG B 1 71 ? -1.319 -17.203 -5.781 1 97.75 71 ARG B C 1
ATOM 1578 O O . ARG B 1 71 ? -2.471 -16.781 -5.652 1 97.75 71 ARG B O 1
ATOM 1585 N N . MET B 1 72 ? -0.369 -16.891 -4.883 1 98.12 72 MET B N 1
ATOM 1586 C CA . MET B 1 72 ? -0.64 -16.047 -3.725 1 98.12 72 MET B CA 1
ATOM 1587 C C . MET B 1 72 ? -1.055 -14.648 -4.16 1 98.12 72 MET B C 1
ATOM 1589 O O . MET B 1 72 ? -1.949 -14.047 -3.561 1 98.12 72 MET B O 1
ATOM 1593 N N . ILE B 1 73 ? -0.413 -14.133 -5.188 1 98.38 73 ILE B N 1
ATOM 1594 C CA . ILE B 1 73 ? -0.768 -12.82 -5.719 1 98.38 73 ILE B CA 1
ATOM 1595 C C . ILE B 1 73 ? -2.18 -12.859 -6.301 1 98.38 73 ILE B C 1
ATOM 1597 O O . ILE B 1 73 ? -2.99 -11.969 -6.047 1 98.38 73 ILE B O 1
ATOM 1601 N N . ALA B 1 74 ? -2.484 -13.914 -7.031 1 98.25 74 ALA B N 1
ATOM 1602 C CA . ALA B 1 74 ? -3.811 -14.086 -7.617 1 98.25 74 ALA B CA 1
ATOM 1603 C C . ALA B 1 74 ? -4.887 -14.156 -6.539 1 98.25 74 ALA B C 1
ATOM 1605 O O . ALA B 1 74 ? -5.934 -13.516 -6.648 1 98.25 74 ALA B O 1
ATOM 1606 N N . ILE B 1 75 ? -4.637 -14.961 -5.551 1 97.81 75 ILE B N 1
ATOM 1607 C CA . ILE B 1 75 ? -5.594 -15.086 -4.457 1 97.81 75 ILE B CA 1
ATOM 1608 C C . ILE B 1 75 ? -5.816 -13.719 -3.811 1 97.81 75 ILE B C 1
ATOM 1610 O O . ILE B 1 75 ? -6.957 -13.297 -3.6 1 97.81 75 ILE B O 1
ATOM 1614 N N . SER B 1 76 ? -4.734 -13.008 -3.451 1 98.06 76 SER B N 1
ATOM 1615 C CA . SER B 1 76 ? -4.836 -11.688 -2.836 1 98.06 76 SER B CA 1
ATOM 1616 C C . SER B 1 76 ? -5.672 -10.742 -3.688 1 98.06 76 SER B C 1
ATOM 1618 O O . SER B 1 76 ? -6.543 -10.039 -3.168 1 98.06 76 SER B O 1
ATOM 1620 N N . ALA B 1 77 ? -5.402 -10.742 -4.965 1 97.81 77 ALA B N 1
ATOM 1621 C CA . ALA B 1 77 ? -6.078 -9.828 -5.883 1 97.81 77 ALA B CA 1
ATOM 1622 C C . ALA B 1 77 ? -7.559 -10.18 -6.02 1 97.81 77 ALA B C 1
ATOM 1624 O O . ALA B 1 77 ? -8.414 -9.297 -6.004 1 97.81 77 ALA B O 1
ATOM 1625 N N . LYS B 1 78 ? -7.867 -11.383 -6.156 1 97.06 78 LYS B N 1
ATOM 1626 C CA . LYS B 1 78 ? -9.25 -11.812 -6.305 1 97.06 78 LYS B CA 1
ATOM 1627 C C . LYS B 1 78 ? -10.047 -11.586 -5.023 1 97.06 78 LYS B C 1
ATOM 1629 O O . LYS B 1 78 ? -11.195 -11.148 -5.066 1 97.06 78 LYS B O 1
ATOM 1634 N N . VAL B 1 79 ? -9.469 -11.922 -3.924 1 96.56 79 VAL B N 1
ATOM 1635 C CA . VAL B 1 79 ? -10.125 -11.656 -2.646 1 96.56 79 VAL B CA 1
ATOM 1636 C C . VAL B 1 79 ? -10.352 -10.156 -2.482 1 96.56 79 VAL B C 1
ATOM 1638 O O . VAL B 1 79 ? -11.43 -9.734 -2.053 1 96.56 79 VAL B O 1
ATOM 1641 N N . ALA B 1 80 ? -9.312 -9.352 -2.756 1 96.44 80 ALA B N 1
ATOM 1642 C CA . ALA B 1 80 ? -9.461 -7.895 -2.699 1 96.44 80 ALA B CA 1
ATOM 1643 C C . ALA B 1 80 ? -10.648 -7.434 -3.539 1 96.44 80 ALA B C 1
ATOM 1645 O O . ALA B 1 80 ? -11.438 -6.586 -3.102 1 96.44 80 ALA B O 1
ATOM 1646 N N . ARG B 1 81 ? -10.789 -7.938 -4.707 1 95.56 81 ARG B N 1
ATOM 1647 C CA . ARG B 1 81 ? -11.898 -7.605 -5.598 1 95.56 81 ARG B CA 1
ATOM 1648 C C . ARG B 1 81 ? -13.234 -7.969 -4.961 1 95.56 81 ARG B C 1
ATOM 1650 O O . ARG B 1 81 ? -14.18 -7.176 -4.992 1 95.56 81 ARG B O 1
ATOM 1657 N N . ASP B 1 82 ? -13.289 -9.039 -4.348 1 93.12 82 ASP B N 1
ATOM 1658 C CA . ASP B 1 82 ? -14.562 -9.578 -3.877 1 93.12 82 ASP B CA 1
ATOM 1659 C C . ASP B 1 82 ? -15.008 -8.898 -2.584 1 93.12 82 ASP B C 1
ATOM 1661 O O . ASP B 1 82 ? -16.203 -8.781 -2.32 1 93.12 82 ASP B O 1
ATOM 1665 N N . ILE B 1 83 ? -14.141 -8.5 -1.786 1 92.12 83 ILE B N 1
ATOM 1666 C CA . ILE B 1 83 ? -14.539 -7.832 -0.553 1 92.12 83 ILE B CA 1
ATOM 1667 C C . ILE B 1 83 ? -15 -6.41 -0.866 1 92.12 83 ILE B C 1
ATOM 1669 O O . ILE B 1 83 ? -15.734 -5.801 -0.078 1 92.12 83 ILE B O 1
ATOM 1673 N N . GLY B 1 84 ? -14.523 -5.875 -1.975 1 88.19 84 GLY B N 1
ATOM 1674 C CA . GLY B 1 84 ? -14.977 -4.566 -2.416 1 88.19 84 GLY B CA 1
ATOM 1675 C C . GLY B 1 84 ? -14.344 -3.422 -1.651 1 88.19 84 GLY B C 1
ATOM 1676 O O . GLY B 1 84 ? -13.547 -3.648 -0.737 1 88.19 84 GLY B O 1
ATOM 1677 N N . ARG B 1 85 ? -14.719 -2.277 -2.068 1 87.06 85 ARG B N 1
ATOM 1678 C CA . ARG B 1 85 ? -14.117 -1.064 -1.524 1 87.06 85 ARG B CA 1
ATOM 1679 C C . ARG B 1 85 ? -14.633 -0.78 -0.118 1 87.06 85 ARG B C 1
ATOM 1681 O O . ARG B 1 85 ? -15.844 -0.698 0.099 1 87.06 85 ARG B O 1
ATOM 1688 N N . ARG B 1 86 ? -13.672 -0.762 0.815 1 85.69 86 ARG B N 1
ATOM 1689 C CA . ARG B 1 86 ? -13.969 -0.385 2.193 1 85.69 86 ARG B CA 1
ATOM 1690 C C . ARG B 1 86 ? -12.844 0.464 2.779 1 85.69 86 ARG B C 1
ATOM 1692 O O . ARG B 1 86 ? -11.664 0.141 2.615 1 85.69 86 ARG B O 1
ATOM 1699 N N . SER B 1 87 ? -13.211 1.479 3.434 1 82.5 87 SER B N 1
ATOM 1700 C CA . SER B 1 87 ? -12.234 2.434 3.941 1 82.5 87 SER B CA 1
ATOM 1701 C C . SER B 1 87 ? -11.508 1.883 5.164 1 82.5 87 SER B C 1
ATOM 1703 O O . SER B 1 87 ? -10.422 2.35 5.512 1 82.5 87 SER B O 1
ATOM 1705 N N . GLU B 1 88 ? -12.062 0.888 5.777 1 88.88 88 GLU B N 1
ATOM 1706 C CA . GLU B 1 88 ? -11.523 0.428 7.055 1 88.88 88 GLU B CA 1
ATOM 1707 C C . GLU B 1 88 ? -10.5 -0.68 6.852 1 88.88 88 GLU B C 1
ATOM 1709 O O . GLU B 1 88 ? -9.828 -1.092 7.801 1 88.88 88 GLU B O 1
ATOM 1714 N N . ILE B 1 89 ? -10.352 -1.097 5.637 1 93.94 89 ILE B N 1
ATOM 1715 C CA . ILE B 1 89 ? -9.453 -2.221 5.402 1 93.94 89 ILE B CA 1
ATOM 1716 C C . ILE B 1 89 ? -8.016 -1.814 5.734 1 93.94 89 ILE B C 1
ATOM 1718 O O . ILE B 1 89 ? -7.523 -0.804 5.23 1 93.94 89 ILE B O 1
ATOM 1722 N N . ARG B 1 90 ? -7.391 -2.611 6.523 1 95 90 ARG B N 1
ATOM 1723 C CA . ARG B 1 90 ? -5.996 -2.41 6.906 1 95 90 ARG B CA 1
ATOM 1724 C C . ARG B 1 90 ? -5.055 -3.109 5.93 1 95 90 ARG B C 1
ATOM 1726 O O . ARG B 1 90 ? -4.453 -4.133 6.266 1 95 90 ARG B O 1
ATOM 1733 N N . TRP B 1 91 ? -4.719 -2.559 4.871 1 96.88 91 TRP B N 1
ATOM 1734 C CA . TRP B 1 91 ? -3.951 -3.121 3.768 1 96.88 91 TRP B CA 1
ATOM 1735 C C . TRP B 1 91 ? -2.512 -3.393 4.188 1 96.88 91 TRP B C 1
ATOM 1737 O O . TRP B 1 91 ? -1.883 -4.336 3.697 1 96.88 91 TRP B O 1
ATOM 1747 N N . GLU B 1 92 ? -1.989 -2.541 5.016 1 96.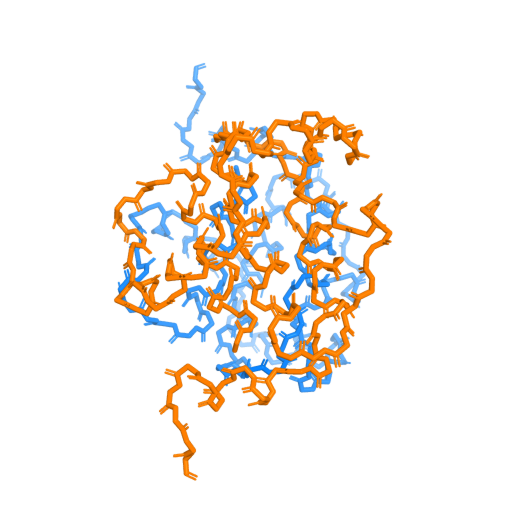25 92 GLU B N 1
ATOM 1748 C CA . GLU B 1 92 ? -0.603 -2.672 5.453 1 96.25 92 GLU B CA 1
ATOM 1749 C C . GLU B 1 92 ? -0.351 -4.035 6.09 1 96.25 92 GLU B C 1
ATOM 1751 O O . GLU B 1 92 ? 0.71 -4.633 5.895 1 96.25 92 GLU B O 1
ATOM 1756 N N . ASP B 1 93 ? -1.342 -4.535 6.82 1 96.25 93 ASP B N 1
ATOM 1757 C CA . ASP B 1 93 ? -1.211 -5.855 7.434 1 96.25 93 ASP B CA 1
ATOM 1758 C C . ASP B 1 93 ? -1.245 -6.957 6.379 1 96.25 93 ASP B C 1
ATOM 1760 O O . ASP B 1 93 ? -0.447 -7.895 6.426 1 96.25 93 ASP B O 1
ATOM 1764 N N . SER B 1 94 ? -2.166 -6.855 5.484 1 97.19 94 SER B N 1
ATOM 1765 C CA . SER B 1 94 ? -2.299 -7.836 4.41 1 97.19 94 SER B CA 1
ATOM 1766 C C . SER B 1 94 ? -1.047 -7.875 3.539 1 97.19 94 SER B C 1
ATOM 1768 O O . SER B 1 94 ? -0.568 -8.953 3.178 1 97.19 94 SER B O 1
ATOM 1770 N N . PHE B 1 95 ? -0.514 -6.699 3.217 1 98.25 95 PHE B N 1
ATOM 1771 C CA . PHE B 1 95 ? 0.682 -6.625 2.385 1 98.25 95 PHE B CA 1
ATOM 1772 C C . PHE B 1 95 ? 1.89 -7.191 3.123 1 98.25 95 PHE B C 1
ATOM 1774 O O . PHE B 1 95 ? 2.732 -7.863 2.523 1 98.25 95 PHE B O 1
ATOM 1781 N N . ALA B 1 96 ? 1.97 -6.914 4.422 1 97.06 96 ALA B N 1
ATOM 1782 C CA . ALA B 1 96 ? 3.062 -7.477 5.211 1 97.06 96 ALA B CA 1
ATOM 1783 C C . ALA B 1 96 ? 3.049 -9 5.152 1 97.06 96 ALA B C 1
ATOM 1785 O O . ALA B 1 96 ? 4.094 -9.633 4.984 1 97.06 96 ALA B O 1
ATOM 1786 N N . ILE B 1 97 ? 1.928 -9.586 5.332 1 97.75 97 ILE B N 1
ATOM 1787 C CA . ILE B 1 97 ? 1.771 -11.031 5.289 1 97.75 97 ILE B CA 1
ATOM 1788 C C . ILE B 1 97 ? 2.162 -11.555 3.91 1 97.75 97 ILE B C 1
ATOM 1790 O O . ILE B 1 97 ? 2.969 -12.484 3.795 1 97.75 97 ILE B O 1
ATOM 1794 N N . LEU B 1 98 ? 1.623 -10.961 2.846 1 98.38 98 LEU B N 1
ATOM 1795 C CA . LEU B 1 98 ? 1.922 -11.391 1.483 1 98.38 98 LEU B CA 1
ATOM 1796 C C . LEU B 1 98 ? 3.424 -11.352 1.219 1 98.38 98 LEU B C 1
ATOM 1798 O O . LEU B 1 98 ? 4.004 -12.344 0.778 1 98.38 98 LEU B O 1
ATOM 1802 N N . PHE B 1 99 ? 4.035 -10.273 1.504 1 97.81 99 PHE B N 1
ATOM 1803 C CA . PHE B 1 99 ? 5.43 -10.086 1.125 1 97.81 99 PHE B CA 1
ATOM 1804 C C . PHE B 1 99 ? 6.344 -10.953 1.979 1 97.81 99 PHE B C 1
ATOM 1806 O O . PHE B 1 99 ? 7.379 -11.43 1.504 1 97.81 99 PHE B O 1
ATOM 1813 N N . ARG B 1 100 ? 5.941 -11.141 3.23 1 96.69 100 ARG B N 1
ATOM 1814 C CA . ARG B 1 100 ? 6.691 -12.102 4.035 1 96.69 100 ARG B CA 1
ATOM 1815 C C . ARG B 1 100 ? 6.707 -13.477 3.377 1 96.69 100 ARG B C 1
ATOM 1817 O O . ARG B 1 100 ? 7.711 -14.188 3.443 1 96.69 100 ARG B O 1
ATOM 1824 N N . MET B 1 101 ? 5.719 -13.812 2.729 1 97.5 101 MET B N 1
ATOM 1825 C CA . MET B 1 101 ? 5.57 -15.141 2.146 1 97.5 101 MET B CA 1
ATOM 1826 C C . MET B 1 101 ? 6.324 -15.242 0.822 1 97.5 101 MET B C 1
ATOM 1828 O O . MET B 1 101 ? 6.793 -16.312 0.45 1 97.5 101 MET B O 1
ATOM 1832 N N . ILE B 1 102 ? 6.473 -14.102 0.133 1 97.88 102 ILE B N 1
ATOM 1833 C CA . ILE B 1 102 ? 6.863 -14.312 -1.256 1 97.88 102 ILE B CA 1
ATOM 1834 C C . ILE B 1 102 ? 8.164 -13.562 -1.546 1 97.88 102 ILE B C 1
ATOM 1836 O O . ILE B 1 102 ? 8.758 -13.734 -2.613 1 97.88 102 ILE B O 1
ATOM 1840 N N . GLU B 1 103 ? 8.664 -12.781 -0.673 1 96.19 103 GLU B N 1
ATOM 1841 C CA . GLU B 1 103 ? 9.766 -11.867 -0.965 1 96.19 103 GLU B CA 1
ATOM 1842 C C . GLU B 1 103 ? 11.008 -12.625 -1.398 1 96.19 103 GLU B C 1
ATOM 1844 O O . GLU B 1 103 ? 11.797 -12.133 -2.205 1 96.19 103 GLU B O 1
ATOM 1849 N N . LYS B 1 104 ? 11.227 -13.812 -0.884 1 96 104 LYS B N 1
ATOM 1850 C CA . LYS B 1 104 ? 12.406 -14.594 -1.24 1 96 104 LYS B CA 1
ATOM 1851 C C . LYS B 1 104 ? 12.406 -14.945 -2.725 1 96 104 LYS B C 1
ATOM 1853 O O . LYS B 1 104 ? 13.445 -15.328 -3.277 1 96 104 LYS B O 1
ATOM 1858 N N . TYR B 1 105 ? 11.289 -14.758 -3.4 1 97 105 TYR B N 1
ATOM 1859 C CA . TYR B 1 105 ? 11.172 -15.164 -4.797 1 97 105 TYR B CA 1
ATOM 1860 C C . TYR B 1 105 ? 10.992 -13.953 -5.703 1 97 105 TYR B C 1
ATOM 1862 O O . TYR B 1 105 ? 10.578 -14.086 -6.855 1 97 105 TYR B O 1
ATOM 1870 N N . PHE B 1 106 ? 11.258 -12.758 -5.312 1 95.75 106 PHE B N 1
ATOM 1871 C CA . PHE B 1 106 ? 11.008 -11.547 -6.082 1 95.75 106 PHE B CA 1
ATOM 1872 C C . PHE B 1 106 ? 11.844 -11.531 -7.359 1 95.75 106 PHE B C 1
ATOM 1874 O O . PHE B 1 106 ? 11.359 -11.156 -8.422 1 95.75 106 PHE B O 1
ATOM 1881 N N . ASP B 1 107 ? 13.086 -11.898 -7.191 1 94.19 107 ASP B N 1
ATOM 1882 C CA . ASP B 1 107 ? 13.938 -11.93 -8.375 1 94.19 107 ASP B CA 1
ATOM 1883 C C . ASP B 1 107 ? 13.398 -12.898 -9.422 1 94.19 107 ASP B C 1
ATOM 1885 O O . ASP B 1 107 ? 13.32 -12.57 -10.609 1 94.19 107 ASP B O 1
ATOM 1889 N N . ASP B 1 108 ? 13.039 -14.07 -8.984 1 96.06 108 ASP B N 1
ATOM 1890 C CA . ASP B 1 108 ? 12.477 -15.078 -9.883 1 96.06 108 ASP B CA 1
ATOM 1891 C C . ASP B 1 108 ? 11.18 -14.57 -10.531 1 96.06 108 ASP B C 1
ATOM 1893 O O . ASP B 1 108 ? 10.945 -14.805 -11.719 1 96.06 108 ASP B O 1
ATOM 1897 N N . LEU B 1 109 ? 10.328 -13.93 -9.773 1 96.56 109 LEU B N 1
ATOM 1898 C CA . LEU B 1 109 ? 9.07 -13.391 -10.281 1 96.56 109 LEU B CA 1
ATOM 1899 C C . LEU B 1 109 ? 9.32 -12.328 -11.344 1 96.56 109 LEU B C 1
ATOM 1901 O O . LEU B 1 109 ? 8.641 -12.297 -12.375 1 96.56 109 LEU B O 1
ATOM 1905 N N . MET B 1 110 ? 10.258 -11.453 -11.078 1 94 110 MET B N 1
ATOM 1906 C CA . MET B 1 110 ? 10.602 -10.406 -12.039 1 94 110 MET B CA 1
ATOM 1907 C C . MET B 1 110 ? 11.07 -11.008 -13.359 1 94 110 MET B C 1
ATOM 1909 O O . MET B 1 110 ? 10.672 -10.539 -14.43 1 94 110 MET B O 1
ATOM 1913 N N . ILE B 1 111 ? 11.906 -12 -13.266 1 94.38 111 ILE B N 1
ATOM 1914 C CA . ILE B 1 111 ? 12.391 -12.695 -14.453 1 94.38 111 ILE B CA 1
ATOM 1915 C C . ILE B 1 111 ? 11.211 -13.328 -15.195 1 94.38 111 ILE B C 1
ATOM 1917 O O . ILE B 1 111 ? 11.148 -13.281 -16.422 1 94.38 111 ILE B O 1
ATOM 1921 N N . ASP B 1 112 ? 10.328 -13.859 -14.469 1 93.94 112 ASP B N 1
ATOM 1922 C CA . ASP B 1 112 ? 9.156 -14.508 -15.055 1 93.94 112 ASP B CA 1
ATOM 1923 C C . ASP B 1 112 ? 8.273 -13.5 -15.789 1 93.94 112 ASP B C 1
ATOM 1925 O O . ASP B 1 112 ? 7.77 -13.789 -16.875 1 93.94 112 ASP B O 1
ATOM 1929 N N . LEU B 1 113 ? 8.148 -12.336 -15.266 1 93.38 113 LEU B N 1
ATOM 1930 C CA . LEU B 1 113 ? 7.246 -11.328 -15.797 1 93.38 113 LEU B CA 1
ATOM 1931 C C . LEU B 1 113 ? 7.883 -10.594 -16.969 1 93.38 113 LEU B C 1
ATOM 1933 O O . LEU B 1 113 ? 7.195 -10.234 -17.938 1 93.38 113 LEU B O 1
ATOM 1937 N N . TYR B 1 114 ? 9.156 -10.328 -16.906 1 91.94 114 TYR B N 1
ATOM 1938 C CA . TYR B 1 114 ? 9.742 -9.391 -17.844 1 91.94 114 TYR B CA 1
ATOM 1939 C C . TYR B 1 114 ? 10.898 -10.031 -18.594 1 91.94 114 TYR B C 1
ATOM 1941 O O . TYR B 1 114 ? 11.477 -9.422 -19.5 1 91.94 114 TYR B O 1
ATOM 1949 N N . GLY B 1 115 ? 11.109 -11.211 -18.344 1 85.94 115 GLY B N 1
ATOM 1950 C CA . GLY B 1 115 ? 12.266 -11.844 -18.953 1 85.94 115 GLY B CA 1
ATOM 1951 C C . GLY B 1 115 ? 13.57 -11.477 -18.281 1 85.94 115 GLY B C 1
ATOM 1952 O O . GLY B 1 115 ? 13.602 -10.617 -17.391 1 85.94 115 GLY B O 1
ATOM 1953 N N . GLU B 1 116 ? 14.656 -12.352 -18.516 1 70.44 116 GLU B N 1
ATOM 1954 C CA . GLU B 1 116 ? 15.977 -12.07 -17.969 1 70.44 116 GLU B CA 1
ATOM 1955 C C . GLU B 1 116 ? 16.516 -10.734 -18.469 1 70.44 116 GLU B C 1
ATOM 1957 O O . GLU B 1 116 ? 16.297 -10.367 -19.625 1 70.44 116 GLU B O 1
ATOM 1962 N N . LYS B 1 117 ? 16.828 -9.906 -17.453 1 51.56 117 LYS B N 1
ATOM 1963 C CA . LYS B 1 117 ? 17.625 -8.797 -17.984 1 51.56 117 LYS B CA 1
ATOM 1964 C C . LYS B 1 117 ? 19 -9.273 -18.453 1 51.56 117 LYS B C 1
ATOM 1966 O O . LYS B 1 117 ? 19.578 -10.18 -17.844 1 51.56 117 LYS B O 1
#

Radius of gyration: 17.77 Å; Cα contacts (8 Å, |Δi|>4): 282; chains: 2; bounding box: 40×46×38 Å

Solvent-accessible surface area (backbone atoms only — not comparable to full-atom values): 13048 Å² total; per-residue (Å²): 93,55,67,58,50,52,53,45,32,54,35,45,19,61,59,51,69,65,59,55,56,78,70,46,58,65,58,54,59,30,42,78,72,51,63,75,84,45,47,64,56,51,49,60,60,37,66,60,56,87,41,47,42,48,50,66,74,57,65,74,67,83,62,86,49,63,70,43,40,42,36,54,52,27,51,42,27,52,45,30,35,71,70,37,78,60,66,62,36,42,51,32,60,24,47,42,50,52,46,71,62,37,55,93,43,46,68,61,45,48,33,69,74,70,42,79,129,94,56,68,58,50,53,52,43,32,54,34,44,20,62,61,52,70,65,58,56,55,78,71,47,60,64,58,55,59,30,40,78,72,49,64,76,84,44,46,65,57,52,48,59,60,37,65,60,57,87,43,46,41,50,50,65,77,57,65,75,67,86,62,84,50,62,69,44,40,41,36,53,51,27,49,41,25,52,45,29,35,70,72,38,78,60,66,64,37,42,50,33,60,24,46,42,50,51,44,71,61,36,54,94,43,47,69,60,46,48,34,70,75,70,44,78,128

Secondary structure (DSSP, 8-state):
-HHHHHHHHHHHHH--GGG--THHHHHHGGGGGS-GGGHHHHHHHHT--TT----GGGG-----SHHHHHHHHHHHHHHHHHH---TT--HHHHHHHHHHHHGGGHHHHHHHHH---/-HHHHHHHHHHHHH--GGG--THHHHHHGGGGGS-GGGHHHHHHHHT--TT----GGGG-----SHHHHHHHHHHHHHHHHHH---TT--HHHHHHHHHHHHGGGHHHHHHHHH---

Nearest PDB structures (foldseek):
  4bbb-assembly1_B  TM=8.914E-01  e=1.809E-11  Vaccinia virus Western Reserve
  4bbc-assembly1_C  TM=8.884E-01  e=2.218E-11  Vaccinia virus Western Reserve
  4bbd-assembly1_E  TM=8.893E-01  e=2.719E-11  Vaccinia virus Western Reserve
  2uxe-assembly1_A  TM=8.869E-01  e=2.861E-11  Orthopoxvirus vaccinia
  2i39-assembly1_A  TM=8.716E-01  e=8.333E-11  Orthopo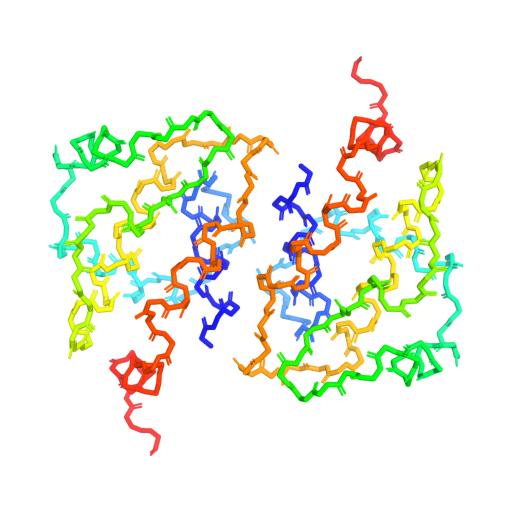xvirus vaccinia

Foldseek 3Di:
DLVVLLLLLLCLQAVDCVSDDPLNVLLVVLLVVDDLVCLVVQCVQQVDDLQEQRDVVSVVDADDALNSLSNLSNSRNSNSNVSHDDPNHDVVVVSVNSCVRCVVCVVVNCCVSPNDD/DLVVLLLLLLCLQAVDCVSDDPLNVLLVVLLVVDDLVCLVVQCVQQVDDLQEQDDPVSVVDADDALNSLSNLSNSRNSNSNVSHDDPNHDVVVVSVNSCVRCVVCVVVNCCVSPNDD

InterPro domains:
  IPR009353 Orthopoxvirus, Protein N1 [PIRSF003784] (1-117)
  IPR022819 Poxvirus Bcl-2-like [PF06227] (2-104)
  IPR043018 Poxvirus domain superfamily [G3DSA:1.10.437.20] (1-117)

Organism: Ectromelia virus (strain Moscow) (NCBI:txid265874)

Sequence (234 aa):
MRTLLIRYILWRNDGDPSYYNDDFKKLMLFDELVDDDDVYTLIKKMRMTLSDGPLLDRLNQPVNNVEDVKRMIAISAKVARDIGRRSEIRWEDSFAILFRMIEKYFDDLMIDLYGEKMRTLLIRYILWRNDGDPSYYNDDFKKLMLFDELVDDDDVYTLIKKMRMTLSDGPLLDRLNQPVNNVEDVKRMIAISAKVARDIGRRSEIRWEDSFAILFRMIEKYFDDLMIDLYGEK

pLDDT: mean 93.88, std 5.73, range [51.16, 98.44]